Protein AF-K1VXW3-F1 (afdb_monomer_lite)

Organism: Trichosporon asahii var. asahii (strain CBS 8904) (NCBI:txid1220162)

pLDDT: mean 78.62, std 20.5, range [35.72, 98.62]

Sequence (312 aa):
MSHRPSTSSRQSSPEDAPVVTIGTKGRRMKEKLAARGERQLSPVSYTFAESVDNLHLWSDGDMTIHSADGVTFRVQSYHLLSASSVFRDLFAIGSGPRELSLSDESIETAPVMRM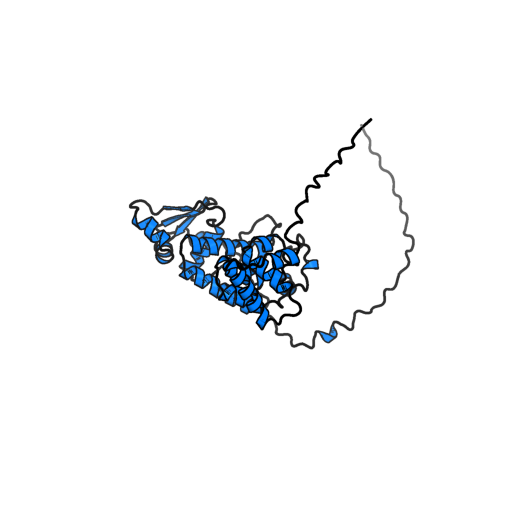FLDLVTLGRLHVYLPPTVVEAEPTELRAIRALYALVHFLQKYECRVQLRTVLVEVRQRVDAGDWPPFLGFVVGAVADDERTWSGALQHRTTTWDRYIENVAVSWTAMNVRRLLGQSTLDPRCLPYDFWIMCPPEFMWALTVSWAGKDCPPEIFHLQVRTTLADLRKGRCDQNRMSQFGMLGQGLGSDSSSRPNTPGA

Foldseek 3Di:
DDDDDDDDDDDDDDDDDDDDDDDPPDDPPVVVVVPPDPPVPDQLPPPPPPPPPPVVVFPAEQAWEAFQQGDIGHDHLCLLCVQFPQSVVVPVVDPDRRYHYYNPPQQRHPQLVVQSCCCSPVVDGDRDDPPDPPLQDDPLLSSLSSLLSNLVVCVVRVRVVSLVSSLVVLLVCLVSVSHALLSQLLSCQSNVNLCRNLSSLLPQQDFCVSVVVNGPGCPVNPPVVLRVSHGPLALVSDDPSSLVSHDPQLSVLSNVLNPDPPDDSVCSSVSSVVSSVCVVVVNPPPVVVVVVVVPPPPPPPPPDDDDDDDDD

Structure (mmCIF, N/CA/C/O backbone):
data_AF-K1VXW3-F1
#
_entry.id   AF-K1VXW3-F1
#
loop_
_atom_site.group_PDB
_atom_site.id
_atom_site.type_symbol
_atom_site.label_atom_id
_atom_site.label_alt_id
_atom_site.label_comp_id
_atom_site.label_asym_id
_atom_site.label_entity_id
_atom_site.label_seq_id
_atom_site.pdbx_PDB_ins_code
_atom_site.Cartn_x
_atom_site.Cartn_y
_atom_site.Cartn_z
_atom_site.occupancy
_atom_site.B_iso_or_equiv
_atom_site.auth_seq_id
_atom_site.auth_comp_id
_atom_site.auth_asym_id
_atom_site.auth_atom_id
_atom_site.pdbx_PDB_model_num
ATOM 1 N N . MET A 1 1 ? 5.972 73.979 -1.670 1.00 43.44 1 MET A N 1
ATOM 2 C CA . MET A 1 1 ? 7.294 73.506 -2.142 1.00 43.44 1 MET A CA 1
ATOM 3 C C . MET A 1 1 ? 7.087 72.088 -2.665 1.00 43.44 1 MET A C 1
ATOM 5 O O . MET A 1 1 ? 6.942 71.185 -1.863 1.00 43.44 1 MET A O 1
ATOM 9 N N . SER A 1 2 ? 6.657 71.882 -3.911 1.00 46.78 2 SER A N 1
ATOM 10 C CA . SER A 1 2 ? 7.377 72.078 -5.185 1.00 46.78 2 SER A CA 1
ATOM 11 C C . SER A 1 2 ? 8.603 71.169 -5.295 1.00 46.78 2 SER A C 1
ATOM 13 O O . SER A 1 2 ? 9.616 71.469 -4.680 1.00 46.78 2 SER A O 1
ATOM 15 N N . HIS A 1 3 ? 8.496 70.055 -6.030 1.00 44.50 3 HIS A N 1
ATOM 16 C CA . HIS A 1 3 ? 9.138 69.882 -7.343 1.00 44.50 3 HIS A CA 1
ATOM 17 C C . HIS A 1 3 ? 8.970 68.443 -7.874 1.00 44.50 3 HIS A C 1
ATOM 19 O O . HIS A 1 3 ? 9.448 67.482 -7.282 1.00 44.50 3 HIS A O 1
ATOM 25 N N . ARG A 1 4 ? 8.321 68.320 -9.043 1.00 48.91 4 ARG A N 1
ATOM 26 C CA . ARG A 1 4 ? 8.659 67.295 -10.050 1.00 48.91 4 ARG A CA 1
ATOM 27 C C . ARG A 1 4 ? 10.055 67.610 -10.617 1.00 48.91 4 ARG A C 1
ATOM 29 O O . ARG A 1 4 ? 10.448 68.779 -10.599 1.00 48.91 4 ARG A O 1
ATOM 36 N N . PRO A 1 5 ? 10.729 66.628 -11.238 1.00 57.50 5 PRO A N 1
ATOM 37 C CA . PRO A 1 5 ? 10.789 66.718 -12.696 1.00 57.50 5 PRO A CA 1
ATOM 38 C C . PRO A 1 5 ? 10.623 65.384 -13.437 1.00 57.50 5 PRO A C 1
ATOM 40 O O . PRO A 1 5 ? 11.049 64.314 -13.020 1.00 57.50 5 PRO A O 1
ATOM 43 N N . SER A 1 6 ? 9.986 65.536 -14.590 1.00 52.06 6 SER A N 1
ATOM 44 C CA . SER A 1 6 ? 9.906 64.666 -15.758 1.00 52.06 6 SER A CA 1
ATOM 45 C C . SER A 1 6 ? 11.135 64.814 -16.667 1.00 52.06 6 SER A C 1
ATOM 47 O O . SER A 1 6 ? 11.701 65.904 -16.710 1.00 52.06 6 SER A O 1
ATOM 49 N N . THR A 1 7 ? 11.462 63.761 -17.432 1.00 44.47 7 THR A N 1
ATOM 50 C CA . THR A 1 7 ? 12.160 63.652 -18.755 1.00 44.47 7 THR A CA 1
ATOM 51 C C . THR A 1 7 ? 12.903 62.297 -18.776 1.00 44.47 7 THR A C 1
ATOM 53 O O . THR A 1 7 ? 13.297 61.819 -17.725 1.00 44.47 7 THR A O 1
ATOM 56 N N . SER A 1 8 ? 13.116 61.542 -19.854 1.00 45.47 8 SER A N 1
ATOM 57 C CA . SER A 1 8 ? 12.987 61.730 -21.298 1.00 45.47 8 SER A CA 1
ATOM 58 C C . SER A 1 8 ? 12.905 60.344 -21.957 1.00 45.47 8 SER A C 1
ATOM 60 O O . SER A 1 8 ? 13.567 59.398 -21.539 1.00 45.47 8 SER A O 1
ATOM 62 N N . SER A 1 9 ? 12.142 60.273 -23.039 1.00 47.75 9 SER A N 1
ATOM 63 C CA . SER A 1 9 ? 12.134 59.243 -24.079 1.00 47.75 9 SER A CA 1
ATOM 64 C C . SER A 1 9 ? 13.513 58.943 -24.685 1.00 47.75 9 SER A C 1
ATOM 66 O O . SER A 1 9 ? 14.274 59.875 -24.960 1.00 47.75 9 SER A O 1
ATOM 68 N N . ARG A 1 10 ? 13.766 57.676 -25.046 1.00 44.56 10 ARG A N 1
ATOM 69 C CA . ARG A 1 10 ? 14.634 57.325 -26.183 1.00 44.56 10 ARG A CA 1
ATOM 70 C C . ARG A 1 10 ? 14.155 56.034 -26.856 1.00 44.56 10 ARG A C 1
ATOM 72 O O . ARG A 1 10 ? 14.229 54.954 -26.283 1.00 44.56 10 ARG A O 1
ATOM 79 N N . GLN A 1 11 ? 13.625 56.202 -28.065 1.00 45.59 11 GLN A N 1
ATOM 80 C CA . GLN A 1 11 ? 13.398 55.161 -29.064 1.00 45.59 11 GLN A CA 1
ATOM 81 C C . GLN A 1 11 ? 14.725 54.842 -29.767 1.00 45.59 11 GLN A C 1
ATOM 83 O O . GLN A 1 11 ? 15.444 55.764 -30.152 1.00 45.59 11 GLN A O 1
ATOM 88 N N . SER A 1 12 ? 14.998 53.561 -30.008 1.00 47.72 12 SER A N 1
ATOM 89 C CA . SER A 1 12 ? 15.829 53.108 -31.128 1.00 47.72 12 SER A CA 1
ATOM 90 C C . SER A 1 12 ? 15.389 51.705 -31.553 1.00 47.72 12 SER A C 1
ATOM 92 O O . SER A 1 12 ? 15.308 50.794 -30.732 1.00 47.72 12 SER A O 1
ATOM 94 N N . SER A 1 13 ? 15.046 51.615 -32.834 1.00 47.78 13 SER A N 1
ATOM 95 C CA . SER A 1 13 ? 14.531 50.482 -33.609 1.00 47.78 13 SER A CA 1
ATOM 96 C C . SER A 1 13 ? 15.553 49.338 -33.801 1.00 47.78 13 SER A C 1
ATOM 98 O O . SER A 1 13 ? 16.712 49.502 -33.418 1.00 47.78 13 SER A O 1
ATOM 100 N N . PRO A 1 14 ? 15.129 48.181 -34.357 1.00 52.81 14 PRO A N 1
ATOM 101 C CA . PRO A 1 14 ? 15.834 46.907 -34.268 1.00 52.81 14 PRO A CA 1
ATOM 102 C C . PRO A 1 14 ? 16.815 46.693 -35.428 1.00 52.81 14 PRO A C 1
ATOM 104 O O . PRO A 1 14 ? 16.529 47.071 -36.561 1.00 52.81 14 PRO A O 1
ATOM 107 N N . GLU A 1 15 ? 17.943 46.045 -35.137 1.00 45.50 15 GLU A N 1
ATOM 108 C CA . GLU A 1 15 ? 18.857 45.500 -36.144 1.00 45.50 15 GLU A CA 1
ATOM 109 C C . GLU A 1 15 ? 18.539 44.027 -36.427 1.00 45.50 15 GLU A C 1
ATOM 111 O O . GLU A 1 15 ? 18.248 43.233 -35.528 1.00 45.50 15 GLU A O 1
ATOM 116 N N . ASP A 1 16 ? 18.587 43.710 -37.718 1.00 47.88 16 ASP A N 1
ATOM 117 C CA . ASP A 1 16 ? 18.323 42.428 -38.351 1.00 47.88 16 ASP A CA 1
ATOM 118 C C . ASP A 1 16 ? 19.200 41.285 -37.818 1.00 47.88 16 ASP A C 1
ATOM 120 O O . ASP A 1 16 ? 20.430 41.348 -37.835 1.00 47.88 16 ASP A O 1
ATOM 124 N N . ALA A 1 17 ? 18.554 40.177 -37.444 1.00 47.41 17 ALA A N 1
ATOM 125 C CA . ALA A 1 17 ? 19.205 38.889 -37.229 1.00 47.41 17 ALA A CA 1
ATOM 126 C C . ALA A 1 17 ? 18.810 37.906 -38.350 1.00 47.41 17 ALA A C 1
ATOM 128 O O . ALA A 1 17 ? 17.640 37.851 -38.742 1.00 47.41 17 ALA A O 1
ATOM 129 N N . PRO A 1 18 ? 19.753 37.103 -38.875 1.00 44.72 18 PRO A N 1
ATOM 130 C CA . PRO A 1 18 ? 19.507 36.227 -40.013 1.00 44.72 18 PRO A CA 1
ATOM 131 C C . PRO A 1 18 ? 18.583 35.055 -39.658 1.00 44.72 18 PRO A C 1
ATOM 133 O O . PRO A 1 18 ? 18.821 34.292 -38.720 1.00 44.72 18 PRO A O 1
ATOM 136 N N . VAL A 1 19 ? 17.546 34.881 -40.478 1.00 40.47 19 VAL A N 1
ATOM 137 C CA . VAL A 1 19 ? 16.643 33.726 -40.473 1.00 40.47 19 VAL A CA 1
ATOM 138 C C . VAL A 1 19 ? 17.410 32.486 -40.939 1.00 40.47 19 VAL A C 1
ATOM 140 O O . VAL A 1 19 ? 17.698 32.316 -42.123 1.00 40.47 19 VAL A O 1
ATOM 143 N N . VAL A 1 20 ? 17.733 31.598 -39.999 1.00 36.75 20 VAL A N 1
ATOM 144 C CA . VAL A 1 20 ? 18.226 30.246 -40.285 1.00 36.75 20 VAL A CA 1
ATOM 145 C C . VAL A 1 20 ? 17.024 29.325 -40.481 1.00 36.75 20 VAL A C 1
ATOM 147 O O . VAL A 1 20 ? 16.340 28.938 -39.534 1.00 36.75 20 VAL A O 1
ATOM 150 N N . THR A 1 21 ? 16.762 28.966 -41.735 1.00 38.91 21 THR A N 1
ATOM 151 C CA . THR A 1 21 ? 15.717 28.016 -42.124 1.00 38.91 21 THR A CA 1
ATOM 152 C C . THR A 1 21 ? 16.132 26.593 -41.738 1.00 38.91 21 THR A C 1
ATOM 154 O O . THR A 1 21 ? 16.913 25.948 -42.436 1.00 38.91 21 THR A O 1
ATOM 157 N N . ILE A 1 22 ? 15.606 26.082 -40.623 1.00 38.25 22 ILE A N 1
ATOM 158 C CA . ILE A 1 22 ? 15.754 24.674 -40.232 1.00 38.25 22 ILE A CA 1
ATOM 159 C C . ILE A 1 22 ? 14.752 23.835 -41.035 1.00 38.25 22 ILE A C 1
ATOM 161 O O . ILE A 1 22 ? 13.537 24.000 -40.933 1.00 38.25 22 ILE A O 1
ATOM 165 N N . GLY A 1 23 ? 15.288 22.930 -41.854 1.00 35.72 23 GLY A N 1
ATOM 166 C CA . GLY A 1 23 ? 14.531 22.030 -42.716 1.00 35.72 23 GLY A CA 1
ATOM 167 C C . GLY A 1 23 ? 13.577 21.109 -41.950 1.00 35.72 23 GLY A C 1
ATOM 168 O O . GLY A 1 23 ? 13.948 20.399 -41.015 1.00 35.72 23 GLY A O 1
ATOM 169 N N . THR A 1 24 ? 12.335 21.074 -42.416 1.00 41.94 24 THR A N 1
ATOM 170 C CA . THR A 1 24 ? 11.233 20.220 -41.969 1.00 41.94 24 THR A CA 1
ATOM 171 C C . THR A 1 24 ? 11.462 18.744 -42.329 1.00 41.94 24 THR A C 1
ATOM 173 O O . THR A 1 24 ? 10.837 18.187 -43.227 1.00 41.94 24 THR A O 1
ATOM 176 N N . LYS A 1 25 ? 12.316 18.049 -41.570 1.00 46.50 25 LYS A N 1
ATOM 177 C CA . LYS A 1 25 ? 12.372 16.571 -41.517 1.00 46.50 25 LYS A CA 1
ATOM 178 C C . LYS A 1 25 ? 11.615 16.047 -40.289 1.00 46.50 25 LYS A C 1
ATOM 180 O O . LYS A 1 25 ? 12.189 15.424 -39.410 1.00 46.50 25 LYS A O 1
ATOM 185 N N . GLY A 1 26 ? 10.310 16.316 -40.215 1.00 39.53 26 GLY A N 1
ATOM 186 C CA . GLY A 1 26 ? 9.484 15.928 -39.057 1.00 39.53 26 GLY A CA 1
ATOM 187 C C . GLY A 1 26 ? 8.133 15.293 -39.383 1.00 39.53 26 GLY A C 1
ATOM 188 O O . GLY A 1 26 ? 7.366 15.003 -38.471 1.00 39.53 26 GLY A O 1
ATOM 189 N N . ARG A 1 27 ? 7.799 15.076 -40.663 1.00 46.00 27 ARG A N 1
ATOM 190 C CA . ARG A 1 27 ? 6.434 14.673 -41.058 1.00 46.00 27 ARG A CA 1
ATOM 191 C C . ARG A 1 27 ? 6.234 13.171 -41.281 1.00 46.00 27 ARG A C 1
ATOM 193 O O . ARG A 1 27 ? 5.100 12.732 -41.378 1.00 46.00 27 ARG A O 1
ATOM 200 N N . ARG A 1 28 ? 7.305 12.366 -41.308 1.00 46.62 28 ARG A N 1
ATOM 201 C CA . ARG A 1 28 ? 7.230 10.942 -41.702 1.00 46.62 28 ARG A CA 1
ATOM 202 C C . ARG A 1 28 ? 7.148 9.934 -40.547 1.00 46.62 28 ARG A C 1
ATOM 204 O O . ARG A 1 28 ? 7.045 8.741 -40.805 1.00 46.62 28 ARG A O 1
ATOM 211 N N . MET A 1 29 ? 7.189 10.388 -39.290 1.00 43.44 29 MET A N 1
ATOM 212 C CA . MET A 1 29 ? 7.123 9.499 -38.116 1.00 43.44 29 MET A CA 1
ATOM 213 C C . MET A 1 29 ? 5.726 9.424 -37.480 1.00 43.44 29 MET A C 1
ATOM 215 O O . MET A 1 29 ? 5.400 8.410 -36.874 1.00 43.44 29 MET A O 1
ATOM 219 N N . LYS A 1 30 ? 4.865 10.434 -37.687 1.00 42.72 30 LYS A N 1
ATOM 220 C CA . LYS A 1 30 ? 3.477 10.414 -37.186 1.00 42.72 30 LYS A CA 1
ATOM 221 C C . LYS A 1 30 ? 2.573 9.421 -37.928 1.00 42.72 30 LYS A C 1
ATOM 223 O O . LYS A 1 30 ? 1.621 8.924 -37.349 1.00 42.72 30 LYS A O 1
ATOM 228 N N . GLU A 1 31 ? 2.899 9.072 -39.169 1.00 42.66 31 GLU A N 1
ATOM 229 C CA . GLU A 1 31 ? 2.048 8.206 -40.000 1.00 42.66 31 GLU A CA 1
ATOM 230 C C . GLU A 1 31 ? 2.266 6.701 -39.759 1.00 42.66 31 GLU A C 1
ATOM 232 O O . GLU A 1 31 ? 1.403 5.893 -40.079 1.00 42.66 31 GLU A O 1
ATOM 237 N N . LYS A 1 32 ? 3.389 6.298 -39.140 1.00 44.22 32 LYS A N 1
ATOM 238 C CA . LYS A 1 32 ? 3.661 4.883 -38.807 1.00 44.22 32 LYS A CA 1
ATOM 239 C C . LYS A 1 32 ? 3.159 4.444 -37.427 1.00 44.22 32 LYS A C 1
ATOM 241 O O . LYS A 1 32 ? 3.157 3.247 -37.157 1.00 44.22 32 LYS A O 1
ATOM 246 N N . LEU A 1 33 ? 2.717 5.374 -36.578 1.00 45.19 33 LEU A N 1
ATOM 247 C CA . LEU A 1 33 ? 2.112 5.061 -35.275 1.00 45.19 33 LEU A CA 1
ATOM 248 C C . LEU A 1 33 ? 0.590 4.850 -35.345 1.00 45.19 33 LEU A C 1
ATOM 250 O O . LEU A 1 33 ? 0.057 4.130 -34.513 1.00 45.19 33 LEU A O 1
ATOM 254 N N . ALA A 1 34 ? -0.088 5.365 -36.374 1.00 45.00 34 ALA A N 1
ATOM 255 C CA . ALA A 1 34 ? -1.542 5.241 -36.534 1.00 45.00 34 ALA A CA 1
ATOM 256 C C . ALA A 1 34 ? -2.025 3.855 -37.029 1.00 45.00 34 ALA A C 1
ATOM 258 O O . ALA A 1 34 ? -3.220 3.589 -37.053 1.00 45.00 34 ALA A O 1
ATOM 259 N N . ALA A 1 35 ? -1.119 2.955 -37.434 1.00 47.34 35 ALA A N 1
ATOM 260 C CA . ALA A 1 35 ? -1.479 1.639 -37.983 1.00 47.34 35 ALA A CA 1
ATOM 261 C C . ALA A 1 35 ? -1.480 0.499 -36.944 1.00 47.34 35 ALA A C 1
ATOM 263 O O . ALA A 1 35 ? -1.754 -0.653 -37.284 1.00 47.34 35 ALA A O 1
ATOM 264 N N . ARG A 1 36 ? -1.157 0.787 -35.678 1.00 46.91 36 ARG A N 1
ATOM 265 C CA . ARG A 1 36 ? -1.181 -0.201 -34.594 1.00 46.91 36 ARG A CA 1
ATOM 266 C C . ARG A 1 36 ? -2.472 0.021 -33.816 1.00 46.91 36 ARG A C 1
ATOM 268 O O . ARG A 1 36 ? -2.524 0.947 -33.023 1.00 46.91 36 ARG A O 1
ATOM 275 N N . GLY A 1 37 ? -3.492 -0.788 -34.121 1.00 44.41 37 GLY A N 1
ATOM 276 C CA . GLY A 1 37 ? -4.870 -0.652 -33.638 1.00 44.41 37 GLY A CA 1
ATOM 277 C C . GLY A 1 37 ? -4.975 0.015 -32.270 1.00 44.41 37 GLY A C 1
ATOM 278 O O . GLY A 1 37 ? -4.632 -0.593 -31.254 1.00 44.41 37 GLY A O 1
ATOM 279 N N . GLU A 1 38 ? -5.426 1.270 -32.282 1.00 45.44 38 GLU A N 1
ATOM 280 C CA . GLU A 1 38 ? -5.801 2.030 -31.100 1.00 45.44 38 GLU A CA 1
ATOM 281 C C . GLU A 1 38 ? -6.914 1.249 -30.402 1.00 45.44 38 GLU A C 1
ATOM 283 O O . GLU A 1 38 ? -8.094 1.356 -30.732 1.00 45.44 38 GLU A O 1
ATOM 288 N N . ARG A 1 39 ? -6.545 0.417 -29.421 1.00 49.69 39 ARG A N 1
ATOM 289 C CA . ARG A 1 39 ? -7.473 0.149 -28.330 1.00 49.69 39 ARG A CA 1
ATOM 290 C C . ARG A 1 39 ? -7.758 1.524 -27.753 1.00 49.69 39 ARG A C 1
ATOM 292 O O . ARG A 1 39 ? -6.837 2.146 -27.232 1.00 49.69 39 ARG A O 1
ATOM 299 N N . GLN A 1 40 ? -8.989 2.000 -27.919 1.00 41.34 40 GLN A N 1
ATOM 300 C CA . GLN A 1 40 ? -9.531 3.115 -27.155 1.00 41.34 40 GLN A CA 1
ATOM 301 C C . GLN A 1 40 ? -9.302 2.770 -25.682 1.00 41.34 40 GLN A C 1
ATOM 303 O O . GLN A 1 40 ? -10.054 2.006 -25.080 1.00 41.34 40 GLN A O 1
ATOM 308 N N . LEU A 1 41 ? -8.178 3.236 -25.144 1.00 44.44 41 LEU A N 1
ATOM 309 C CA . LEU A 1 41 ? -7.904 3.191 -23.728 1.00 44.44 41 LEU A CA 1
ATOM 310 C C . LEU A 1 41 ? -8.881 4.203 -23.154 1.00 44.44 41 LEU A C 1
ATOM 312 O O . LEU A 1 41 ? -8.761 5.404 -23.401 1.00 44.44 41 LEU A O 1
ATOM 316 N N . SER A 1 42 ? -9.909 3.702 -22.474 1.00 45.25 42 SER A N 1
ATOM 317 C CA . SER A 1 42 ? -10.700 4.533 -21.580 1.00 45.25 42 SER A CA 1
ATOM 318 C C . SER A 1 42 ? -9.717 5.321 -20.710 1.00 45.25 42 SER A C 1
ATOM 320 O O . SER A 1 42 ? -8.760 4.702 -20.229 1.00 45.25 42 SER A O 1
ATOM 322 N N . PRO A 1 43 ? -9.892 6.646 -20.548 1.00 43.38 43 PRO A N 1
ATOM 323 C CA . PRO A 1 43 ? -9.021 7.435 -19.685 1.00 43.38 43 PRO A CA 1
ATOM 324 C C . PRO A 1 43 ? -8.885 6.694 -18.360 1.00 43.38 43 PRO A C 1
ATOM 326 O O . PRO A 1 43 ? -9.901 6.244 -17.820 1.00 43.38 43 PRO A O 1
ATOM 329 N N . VAL A 1 44 ? -7.644 6.488 -17.904 1.00 42.72 44 VAL A N 1
ATOM 330 C CA . VAL A 1 44 ? -7.381 5.807 -16.634 1.00 42.72 44 VAL A CA 1
ATOM 331 C C . VAL A 1 44 ? -7.997 6.692 -15.569 1.00 42.72 44 VAL A C 1
ATOM 333 O O . VAL A 1 44 ? -7.430 7.702 -15.155 1.00 42.72 44 VAL A O 1
ATOM 336 N N . SER A 1 45 ? -9.229 6.364 -15.193 1.00 40.47 45 SER A N 1
ATOM 337 C CA . SER A 1 45 ? -9.914 7.030 -14.112 1.00 40.47 45 SER A CA 1
ATOM 338 C C . SER A 1 45 ? -9.271 6.489 -12.854 1.00 40.47 45 SER A C 1
ATOM 340 O O . SER A 1 45 ? -9.712 5.504 -12.266 1.00 40.47 45 SER A O 1
ATOM 342 N N . TYR A 1 46 ? -8.215 7.165 -12.414 1.00 50.44 46 TYR A N 1
ATOM 343 C CA . TYR A 1 46 ? -8.054 7.287 -10.987 1.00 50.44 46 TYR A CA 1
ATOM 344 C C . TYR A 1 46 ? -9.323 7.986 -10.517 1.00 50.44 46 TYR A C 1
ATOM 346 O O . TYR A 1 46 ? -9.445 9.205 -10.628 1.00 50.44 46 TYR A O 1
ATOM 354 N N . THR A 1 47 ? -10.300 7.230 -10.022 1.00 44.31 47 THR A N 1
ATOM 355 C CA . THR A 1 47 ? -11.321 7.809 -9.159 1.00 44.31 47 THR A CA 1
ATOM 356 C C . THR A 1 47 ? -10.614 8.187 -7.860 1.00 44.31 47 THR A C 1
ATOM 358 O O . THR A 1 47 ? -10.791 7.550 -6.823 1.00 44.31 47 THR A O 1
ATOM 361 N N . PHE A 1 48 ? -9.770 9.220 -7.924 1.00 52.34 48 PHE A N 1
ATOM 362 C CA . PHE A 1 48 ? -9.625 10.165 -6.840 1.00 52.34 48 PHE A CA 1
ATOM 363 C C . PHE A 1 48 ? -10.997 10.803 -6.754 1.00 52.34 48 PHE A C 1
ATOM 365 O O . PHE A 1 48 ? -11.277 11.806 -7.404 1.00 52.34 48 PHE A O 1
ATOM 372 N N . ALA A 1 49 ? -11.912 10.129 -6.058 1.00 44.66 49 ALA A N 1
ATOM 373 C CA . ALA A 1 49 ? -13.091 10.812 -5.594 1.00 44.66 49 ALA A CA 1
ATOM 374 C C . ALA A 1 49 ? -12.538 12.028 -4.851 1.00 44.66 49 ALA A C 1
ATOM 376 O O . ALA A 1 49 ? -11.790 11.857 -3.885 1.00 44.66 49 ALA A O 1
ATOM 377 N N . GLU A 1 50 ? -12.827 13.234 -5.345 1.00 45.72 50 GLU A N 1
ATOM 378 C CA . GLU A 1 50 ? -12.899 14.392 -4.468 1.00 45.72 50 GLU A CA 1
ATOM 379 C C . GLU A 1 50 ? -13.787 13.915 -3.332 1.00 45.72 50 GLU A C 1
ATOM 381 O O . GLU A 1 50 ? -14.987 13.702 -3.514 1.00 45.72 50 GLU A O 1
ATOM 386 N N . SER A 1 51 ? -13.155 13.546 -2.220 1.00 46.94 51 SER A N 1
ATOM 387 C CA . SER A 1 51 ? -13.850 13.019 -1.073 1.00 46.94 51 SER A CA 1
ATOM 388 C C . SER A 1 51 ? -14.613 14.206 -0.527 1.00 46.94 51 SER A C 1
ATOM 390 O O . SER A 1 51 ? -14.085 14.963 0.283 1.00 46.94 51 SER A O 1
ATOM 392 N N . VAL A 1 52 ? -15.824 14.411 -1.041 1.00 47.28 52 VAL A N 1
ATOM 393 C CA . VAL A 1 52 ? -16.867 15.155 -0.360 1.00 47.28 52 VAL A CA 1
ATOM 394 C C . VAL A 1 52 ? -16.978 14.461 0.981 1.00 47.28 52 VAL A C 1
ATOM 396 O O . VAL A 1 52 ? -17.503 13.357 1.066 1.00 47.28 52 VAL A O 1
ATOM 399 N N . ASP A 1 53 ? -16.299 15.053 1.955 1.00 52.12 53 ASP A N 1
ATOM 400 C CA . ASP A 1 53 ? -16.179 14.689 3.352 1.00 52.12 53 ASP A CA 1
ATOM 401 C C . ASP A 1 53 ? -16.981 13.447 3.770 1.00 52.12 53 ASP A C 1
ATOM 403 O O . ASP A 1 53 ? -17.998 13.518 4.459 1.00 52.12 53 ASP A O 1
ATOM 407 N N . ASN A 1 54 ? -16.417 12.266 3.487 1.00 53.28 54 ASN A N 1
ATOM 408 C CA . ASN A 1 54 ? -16.758 11.032 4.204 1.00 53.28 54 ASN A CA 1
ATOM 409 C C . ASN A 1 54 ? -16.422 11.143 5.709 1.00 53.28 54 ASN A C 1
ATOM 411 O O . ASN A 1 54 ? -16.594 10.176 6.446 1.00 53.28 54 ASN A O 1
ATOM 415 N N . LEU A 1 55 ? -15.978 12.317 6.189 1.00 60.81 55 LEU A N 1
ATOM 416 C CA . LEU A 1 55 ? -15.845 12.678 7.600 1.00 60.81 55 LEU A CA 1
ATOM 417 C C . LEU A 1 55 ? -17.071 12.265 8.430 1.00 60.81 55 LEU A C 1
ATOM 419 O O . LEU A 1 55 ? -16.922 11.935 9.602 1.00 60.81 55 LEU A O 1
ATOM 423 N N . HIS A 1 56 ? -18.263 12.240 7.828 1.00 68.06 56 HIS A N 1
ATOM 424 C CA . HIS A 1 56 ? -19.494 11.842 8.510 1.00 68.06 56 HIS A CA 1
ATOM 425 C C . HIS A 1 56 ? -19.675 10.326 8.699 1.00 68.06 56 HIS A C 1
ATOM 427 O O . HIS A 1 56 ? -20.462 9.924 9.552 1.00 68.06 56 HIS A O 1
ATOM 433 N N . LEU A 1 57 ? -18.982 9.461 7.947 1.00 81.06 57 LEU A N 1
ATOM 434 C CA . LEU A 1 57 ? -19.205 8.006 8.036 1.00 81.06 57 LEU A CA 1
ATOM 435 C C . LEU A 1 57 ? -18.702 7.399 9.350 1.00 81.06 57 LEU A C 1
ATOM 437 O O . LEU A 1 57 ? -19.178 6.344 9.762 1.00 81.06 57 LEU A O 1
ATOM 441 N N . TRP A 1 58 ? -17.772 8.072 10.025 1.00 91.38 58 TRP A N 1
ATOM 442 C CA . TRP A 1 58 ? -17.147 7.587 11.258 1.00 91.38 58 TRP A CA 1
ATOM 443 C C . TRP A 1 58 ? -17.290 8.598 12.394 1.00 91.38 58 TRP A C 1
ATOM 445 O O . TRP A 1 58 ? -16.358 8.831 13.164 1.00 91.38 58 TRP A O 1
ATOM 455 N N . SER A 1 59 ? -18.460 9.234 12.474 1.00 94.25 59 SER A N 1
ATOM 456 C CA . SER A 1 59 ? -18.841 10.109 13.586 1.00 94.25 59 SER A CA 1
ATOM 457 C C . SER A 1 59 ? -19.810 9.453 14.578 1.00 94.25 59 SER A C 1
ATOM 459 O O . SER A 1 59 ? -20.152 10.078 15.582 1.00 94.25 59 SER A O 1
ATOM 461 N N . ASP A 1 60 ? -20.231 8.207 14.334 1.00 94.94 60 ASP A N 1
ATOM 462 C CA . ASP A 1 60 ? -21.158 7.465 15.194 1.00 94.94 60 ASP A CA 1
ATOM 463 C C . ASP A 1 60 ? -20.696 6.021 15.455 1.00 94.94 60 ASP A C 1
ATOM 465 O O . ASP A 1 60 ? -20.157 5.342 14.581 1.00 94.94 60 ASP A O 1
ATOM 469 N N . GLY A 1 61 ? -20.903 5.548 16.684 1.00 95.94 61 GLY A N 1
ATOM 470 C CA . GLY A 1 61 ? -20.411 4.253 17.142 1.00 95.94 61 GLY A CA 1
ATOM 471 C C . GLY A 1 61 ? -20.269 4.121 18.657 1.00 95.94 61 GLY A C 1
ATOM 472 O O . GLY A 1 61 ? -20.242 5.117 19.393 1.00 95.94 61 GLY A O 1
ATOM 473 N N . ASP A 1 62 ? -20.160 2.871 19.114 1.00 96.69 62 ASP A N 1
ATOM 474 C CA . ASP A 1 62 ? -19.927 2.492 20.515 1.00 96.69 62 ASP A CA 1
ATOM 475 C C . ASP A 1 62 ? -18.437 2.470 20.902 1.00 96.69 62 ASP A C 1
ATOM 477 O O . ASP A 1 62 ? -18.117 2.256 22.071 1.00 96.69 62 ASP A O 1
ATOM 481 N N . MET A 1 63 ? -17.534 2.679 19.941 1.00 96.62 63 MET A N 1
ATOM 482 C CA . MET A 1 63 ? -16.089 2.727 20.144 1.00 96.62 63 MET A CA 1
ATOM 483 C C . MET A 1 63 ? -15.504 4.029 19.598 1.00 96.62 63 MET A C 1
ATOM 485 O O . MET A 1 63 ? -15.848 4.460 18.495 1.00 96.62 63 MET A O 1
ATOM 489 N N . THR A 1 64 ? -14.588 4.621 20.361 1.00 97.50 64 THR A N 1
ATOM 490 C CA . THR A 1 64 ? -13.819 5.807 19.974 1.00 97.50 64 THR A CA 1
ATOM 491 C C . THR A 1 64 ? -12.378 5.400 19.683 1.00 97.50 64 THR A C 1
ATOM 493 O O . THR A 1 64 ? -11.763 4.684 20.470 1.00 97.50 64 THR A O 1
ATOM 496 N N . ILE A 1 65 ? -11.836 5.849 18.555 1.00 97.69 65 ILE A N 1
ATOM 497 C CA . ILE A 1 65 ? -10.446 5.620 18.160 1.00 97.69 65 ILE A CA 1
ATOM 498 C C . ILE A 1 65 ? -9.775 6.973 17.956 1.00 97.69 65 ILE A C 1
ATOM 500 O O . ILE A 1 65 ? -10.289 7.806 17.211 1.00 97.69 65 ILE A O 1
ATOM 504 N N . HIS A 1 66 ? -8.614 7.171 18.562 1.00 97.69 66 HIS A N 1
ATOM 505 C CA . HIS A 1 66 ? -7.753 8.325 18.346 1.00 97.69 66 HIS A CA 1
ATOM 506 C C . HIS A 1 66 ? -6.557 7.883 17.505 1.00 97.69 66 HIS A C 1
ATOM 508 O O . HIS A 1 66 ? -5.787 7.025 17.936 1.00 97.69 66 HIS A O 1
ATOM 514 N N . SER A 1 67 ? -6.417 8.419 16.292 1.00 97.56 67 SER A N 1
ATOM 515 C CA . SER A 1 67 ? -5.220 8.196 15.478 1.00 97.56 67 SER A CA 1
ATOM 516 C C . SER A 1 67 ? -4.017 8.956 16.041 1.00 97.56 67 SER A C 1
ATOM 518 O O . SER A 1 67 ? -4.172 9.915 16.799 1.00 97.56 67 SER A O 1
ATOM 520 N N . ALA A 1 68 ? -2.811 8.553 15.634 1.00 97.44 68 ALA A N 1
ATOM 521 C CA . ALA A 1 68 ? -1.558 9.146 16.102 1.00 97.44 68 ALA A CA 1
ATOM 522 C C . ALA A 1 68 ? -1.433 10.643 15.751 1.00 97.44 68 ALA A C 1
ATOM 524 O O . ALA A 1 68 ? -0.818 11.409 16.483 1.00 97.44 68 ALA A O 1
ATOM 525 N N . ASP A 1 69 ? -2.075 11.084 14.665 1.00 95.25 69 ASP A N 1
ATOM 526 C CA . ASP A 1 69 ? -2.172 12.487 14.236 1.00 95.25 69 ASP A CA 1
ATOM 527 C C . ASP A 1 69 ? -3.363 13.247 14.865 1.00 95.25 69 ASP A C 1
ATOM 529 O O . ASP A 1 69 ? -3.725 14.333 14.413 1.00 95.25 69 ASP A O 1
ATOM 533 N N . GLY A 1 70 ? -3.977 12.696 15.919 1.00 94.88 70 GLY A N 1
ATOM 534 C CA . GLY A 1 70 ? -4.969 13.380 16.755 1.00 94.88 70 GLY A CA 1
ATOM 535 C C . GLY A 1 70 ? -6.391 13.424 16.190 1.00 94.88 70 GLY A C 1
ATOM 536 O O . GLY A 1 70 ? -7.249 14.116 16.743 1.00 94.88 70 GLY A O 1
ATOM 537 N N . VAL A 1 71 ? -6.682 12.695 15.110 1.00 94.62 71 VAL A N 1
ATOM 538 C CA . VAL A 1 71 ? -8.042 12.604 14.563 1.00 94.62 71 VAL A CA 1
ATOM 539 C C . VAL A 1 71 ? -8.837 11.561 15.338 1.00 94.62 71 VAL A C 1
ATOM 541 O O . VAL A 1 71 ? -8.364 10.466 15.630 1.00 94.62 71 VAL A O 1
ATOM 544 N N . THR A 1 72 ? -10.077 11.908 15.674 1.00 96.06 72 THR A N 1
ATOM 545 C CA . THR A 1 72 ? -10.982 11.016 16.401 1.00 96.06 72 THR A CA 1
ATOM 546 C C . THR A 1 72 ? -11.993 10.395 15.449 1.00 96.06 72 THR A C 1
ATOM 548 O O . THR A 1 72 ? -12.647 11.101 14.683 1.00 96.06 72 THR A O 1
ATOM 551 N N . PHE A 1 73 ? -12.147 9.080 15.540 1.00 96.38 73 PHE A N 1
ATOM 552 C CA . PHE A 1 73 ? -13.137 8.289 14.822 1.00 96.38 73 PHE A CA 1
ATOM 553 C C . PHE A 1 73 ? -14.095 7.668 15.831 1.00 96.38 73 PHE A C 1
ATOM 555 O O . PHE A 1 73 ? -13.667 7.133 16.852 1.00 96.38 73 PHE A O 1
ATOM 562 N N . ARG A 1 74 ? -15.391 7.697 15.537 1.00 96.88 74 ARG A N 1
ATOM 563 C CA . ARG A 1 74 ? -16.401 6.915 16.250 1.00 96.88 74 ARG A CA 1
ATOM 564 C C . ARG A 1 74 ? -16.947 5.864 15.304 1.00 96.88 74 ARG A C 1
ATOM 566 O O . ARG A 1 74 ? -17.397 6.193 14.211 1.00 96.88 74 ARG A O 1
ATOM 573 N N . VAL A 1 75 ? -16.841 4.604 15.708 1.00 97.00 75 VAL A N 1
ATOM 574 C CA . VAL A 1 75 ? -17.173 3.454 14.862 1.00 97.00 75 VAL A CA 1
ATOM 575 C C . VAL A 1 75 ? -17.851 2.362 15.668 1.00 97.00 75 VAL A C 1
ATOM 577 O O . VAL A 1 75 ? -17.700 2.272 16.887 1.00 97.00 75 VAL A O 1
ATOM 580 N N . GLN A 1 76 ? -18.595 1.507 14.975 1.00 97.12 76 GLN A N 1
ATOM 581 C CA . GLN A 1 76 ? -19.142 0.308 15.589 1.00 97.12 76 GLN A CA 1
ATOM 582 C C . GLN A 1 76 ? -18.012 -0.697 15.840 1.00 97.12 76 GLN A C 1
ATOM 584 O O . GLN A 1 76 ? -17.352 -1.170 14.911 1.00 97.12 76 GLN A O 1
ATOM 589 N N . SER A 1 77 ? -17.810 -1.042 17.105 1.00 96.81 77 SER A N 1
ATOM 590 C CA . SER A 1 77 ? -16.767 -1.933 17.613 1.00 96.81 77 SER A CA 1
ATOM 591 C C . SER A 1 77 ? -16.681 -3.255 16.858 1.00 96.81 77 SER A C 1
ATOM 593 O O . SER A 1 77 ? -15.585 -3.766 16.627 1.00 96.81 77 SER A O 1
ATOM 595 N N . TYR A 1 78 ? -17.818 -3.804 16.419 1.00 97.38 78 TYR A N 1
ATOM 596 C CA . TYR A 1 78 ? -17.857 -5.085 15.719 1.00 97.38 78 TYR A CA 1
ATOM 597 C C . TYR A 1 78 ? -17.023 -5.086 14.428 1.00 97.38 78 TYR A C 1
ATOM 599 O O . TYR A 1 78 ? -16.488 -6.135 14.069 1.00 97.38 78 TYR A O 1
ATOM 607 N N . HIS A 1 79 ? -16.843 -3.943 13.753 1.00 97.25 79 HIS A N 1
ATOM 608 C CA . HIS A 1 79 ? -15.976 -3.854 12.574 1.00 97.25 79 HIS A CA 1
ATOM 609 C C . HIS A 1 79 ? -14.509 -4.123 12.928 1.00 97.25 79 HIS A C 1
ATOM 611 O O . HIS A 1 79 ? -13.849 -4.911 12.255 1.00 97.25 79 HIS A O 1
ATOM 617 N N . LEU A 1 80 ? -14.012 -3.533 14.019 1.00 97.12 80 LEU A N 1
ATOM 618 C CA . LEU A 1 80 ? -12.635 -3.739 14.477 1.00 97.12 80 LEU A CA 1
ATOM 619 C C . LEU A 1 80 ? -12.44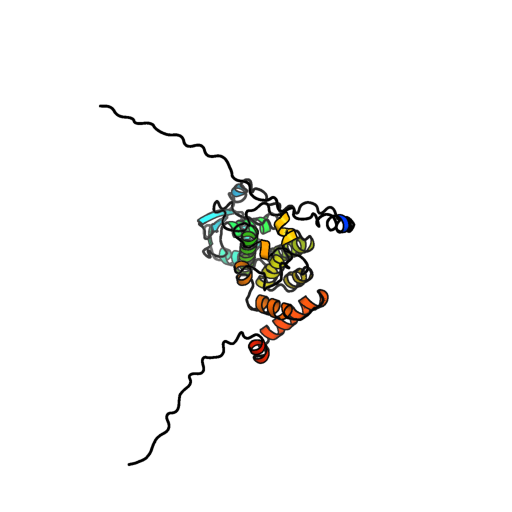1 -5.143 15.051 1.00 97.12 80 LEU A C 1
ATOM 621 O O . LEU A 1 80 ? -11.496 -5.843 14.689 1.00 97.12 80 LEU A O 1
ATOM 625 N N . LEU A 1 81 ? -13.364 -5.570 15.916 1.00 97.19 81 LEU A N 1
ATOM 626 C CA . LEU A 1 81 ? -13.289 -6.860 16.604 1.00 97.19 81 LEU A CA 1
ATOM 627 C C . LEU A 1 81 ? -13.410 -8.046 15.629 1.00 97.19 81 LEU A C 1
ATOM 629 O O . LEU A 1 81 ? -12.788 -9.091 15.825 1.00 97.19 81 LEU A O 1
ATOM 633 N N . SER A 1 82 ? -14.187 -7.913 14.552 1.00 97.56 82 SER A N 1
ATOM 634 C CA . SER A 1 82 ? -14.260 -8.960 13.522 1.00 97.56 82 SER A CA 1
ATOM 635 C C . SER A 1 82 ? -13.018 -8.994 12.625 1.00 97.56 82 SER A C 1
ATOM 637 O O . SER A 1 82 ? -12.608 -10.077 12.206 1.00 97.56 82 SER A O 1
ATOM 639 N N . ALA A 1 83 ? -12.387 -7.845 12.368 1.00 98.19 83 ALA A N 1
ATOM 640 C CA . ALA A 1 83 ? -11.229 -7.741 11.484 1.00 98.19 83 ALA A CA 1
ATOM 641 C C . ALA A 1 83 ? -9.909 -8.209 12.121 1.00 98.19 83 ALA A C 1
ATOM 643 O O . ALA A 1 83 ? -9.062 -8.753 11.415 1.00 98.19 83 ALA A O 1
ATOM 644 N N . SER A 1 84 ? -9.735 -8.029 13.435 1.00 98.31 84 SER A N 1
ATOM 645 C CA . SER A 1 84 ? -8.453 -8.225 14.126 1.00 98.31 84 SER A CA 1
ATOM 646 C C . SER A 1 84 ? -8.585 -9.087 15.384 1.00 98.31 84 SER A C 1
ATOM 648 O O . SER A 1 84 ? -9.408 -8.811 16.257 1.00 98.31 84 SER A O 1
ATOM 650 N N . SER A 1 85 ? -7.737 -10.113 15.511 1.00 98.06 85 SER A N 1
ATOM 651 C CA . SER A 1 85 ? -7.511 -10.831 16.780 1.00 98.06 85 SER A CA 1
ATOM 652 C C . SER A 1 85 ? -6.954 -9.910 17.853 1.00 98.06 85 SER A C 1
ATOM 654 O O . SER A 1 85 ? -7.469 -9.905 18.964 1.00 98.06 85 SER A O 1
ATOM 656 N N . VAL A 1 86 ? -5.971 -9.086 17.494 1.00 97.69 86 VAL A N 1
ATOM 657 C CA . VAL A 1 86 ? -5.308 -8.156 18.413 1.00 97.69 86 VAL A CA 1
ATOM 658 C C . VAL A 1 86 ? -6.316 -7.201 19.051 1.00 97.69 86 VAL A C 1
ATOM 660 O O . VAL A 1 86 ? -6.302 -7.029 20.267 1.00 97.69 86 VAL A O 1
ATOM 663 N N . PHE A 1 87 ? -7.245 -6.631 18.273 1.00 97.25 87 PHE A N 1
ATOM 664 C CA . PHE A 1 87 ? -8.292 -5.782 18.846 1.00 97.25 87 PHE A CA 1
ATOM 665 C C . PHE A 1 87 ? -9.249 -6.564 19.751 1.00 97.25 87 PHE A C 1
ATOM 667 O O . PHE A 1 87 ? -9.632 -6.048 20.798 1.00 97.25 87 PHE A O 1
ATOM 674 N N . ARG A 1 88 ? -9.620 -7.808 19.412 1.00 96.69 88 ARG A N 1
ATOM 675 C CA . ARG A 1 88 ? -10.450 -8.627 20.317 1.00 96.69 88 ARG A CA 1
ATOM 676 C C . ARG A 1 88 ? -9.776 -8.862 21.653 1.00 96.69 88 ARG A C 1
ATOM 678 O O . ARG A 1 88 ? -10.418 -8.660 22.678 1.00 96.69 88 ARG A O 1
ATOM 685 N N . ASP A 1 89 ? -8.513 -9.258 21.630 1.00 96.69 89 ASP A N 1
ATOM 686 C CA . ASP A 1 89 ? -7.769 -9.575 22.843 1.00 96.69 89 ASP A CA 1
ATOM 687 C C . ASP A 1 89 ? -7.561 -8.315 23.693 1.00 96.69 89 ASP A C 1
ATOM 689 O O . ASP A 1 89 ? -7.774 -8.345 24.905 1.00 96.69 89 ASP A O 1
ATOM 693 N N . LEU A 1 90 ? -7.262 -7.180 23.048 1.00 94.69 90 LEU A N 1
ATOM 694 C CA . LEU A 1 90 ? -7.134 -5.880 23.706 1.00 94.69 90 LEU A CA 1
ATOM 695 C C . LEU A 1 90 ? -8.415 -5.492 24.463 1.00 94.69 90 LEU A C 1
ATOM 697 O O . LEU A 1 90 ? -8.348 -5.064 25.615 1.00 94.69 90 LEU A O 1
ATOM 701 N N . PHE A 1 91 ? -9.585 -5.669 23.843 1.00 94.88 91 PHE A N 1
ATOM 702 C CA . PHE A 1 91 ? -10.866 -5.293 24.448 1.00 94.88 91 PHE A CA 1
ATOM 703 C C . PHE A 1 91 ? -11.481 -6.365 25.355 1.00 94.88 91 PHE A C 1
ATOM 705 O O . PHE A 1 91 ? -12.352 -6.037 26.156 1.00 94.88 91 PHE A O 1
ATOM 712 N N . ALA A 1 92 ? -11.040 -7.622 25.283 1.00 94.56 92 ALA A N 1
ATOM 713 C CA . ALA A 1 92 ? -11.519 -8.683 26.170 1.00 94.56 92 ALA A CA 1
ATOM 714 C C . ALA A 1 92 ? -11.074 -8.486 27.631 1.00 94.56 92 ALA A C 1
ATOM 716 O O . ALA A 1 92 ? -11.728 -8.980 28.547 1.00 94.56 92 ALA A O 1
ATOM 717 N N . ILE A 1 93 ? -9.968 -7.770 27.850 1.00 91.62 93 ILE A N 1
ATOM 718 C CA . ILE A 1 93 ? -9.360 -7.572 29.175 1.00 91.62 93 ILE A CA 1
ATOM 719 C C . ILE A 1 93 ? -9.997 -6.383 29.923 1.00 91.62 93 ILE A C 1
ATOM 721 O O . ILE A 1 93 ? -9.951 -6.325 31.152 1.00 91.62 93 ILE A O 1
ATOM 725 N N . GLY A 1 94 ? -10.608 -5.434 29.207 1.00 85.75 94 GLY A N 1
ATOM 726 C CA . GLY A 1 94 ? -11.126 -4.188 29.775 1.00 85.75 94 GLY A CA 1
ATOM 727 C C . GLY A 1 94 ? -12.633 -4.199 30.047 1.00 85.75 94 GLY A C 1
ATOM 728 O O . GLY A 1 94 ? -13.423 -4.649 29.225 1.00 85.75 94 GLY A O 1
ATOM 729 N N . SER A 1 95 ? -13.049 -3.616 31.176 1.00 84.88 95 SER A N 1
ATOM 730 C CA . SER A 1 95 ? -14.461 -3.329 31.495 1.00 84.88 95 SER A CA 1
ATOM 731 C C . SER A 1 95 ? -14.832 -1.843 31.349 1.00 84.88 95 SER A C 1
ATOM 733 O O . SER A 1 95 ? -15.900 -1.429 31.796 1.00 84.88 95 SER A O 1
ATOM 735 N N . GLY A 1 96 ? -13.927 -1.026 30.803 1.00 90.19 96 GLY A N 1
ATOM 736 C CA . GLY A 1 96 ? -14.085 0.424 30.674 1.00 90.19 96 GLY A CA 1
ATOM 737 C C . GLY A 1 96 ? -14.757 0.872 29.370 1.00 90.19 96 GLY A C 1
ATOM 738 O O . GLY A 1 96 ? -15.180 0.039 28.563 1.00 90.19 96 GLY A O 1
ATOM 739 N N . PRO A 1 97 ? -14.840 2.198 29.149 1.00 90.88 97 PRO A N 1
ATOM 740 C CA . PRO A 1 97 ? -15.205 2.761 27.855 1.00 90.88 97 PRO A CA 1
ATOM 741 C C . PRO A 1 97 ? -14.336 2.174 26.737 1.00 90.88 97 PRO A C 1
ATOM 743 O O . PRO A 1 97 ? -13.139 1.947 26.921 1.00 90.88 97 PRO A O 1
ATOM 746 N N . ARG A 1 98 ? -14.938 1.918 25.572 1.00 95.25 98 ARG A N 1
ATOM 747 C CA . ARG A 1 98 ? -14.234 1.371 24.407 1.00 95.25 98 ARG A CA 1
ATOM 748 C C . ARG A 1 98 ? -13.485 2.483 23.686 1.00 95.25 98 ARG A C 1
ATOM 750 O O . ARG A 1 98 ? -13.954 3.004 22.679 1.00 95.25 98 ARG A O 1
ATOM 757 N N . GLU A 1 99 ? -12.339 2.848 24.235 1.00 96.69 99 GLU A N 1
ATOM 758 C CA . GLU A 1 99 ? -11.460 3.878 23.693 1.00 96.69 99 GLU A CA 1
ATOM 759 C C . GLU A 1 99 ? -10.117 3.260 23.292 1.00 96.69 99 GLU A C 1
ATOM 761 O O . GLU A 1 99 ? -9.524 2.494 24.053 1.00 96.69 99 GLU A O 1
ATOM 766 N N . LEU A 1 100 ? -9.665 3.558 22.075 1.00 96.44 100 LEU A N 1
ATOM 767 C CA . LEU A 1 100 ? -8.402 3.083 21.517 1.00 96.44 100 LEU A CA 1
ATOM 768 C C . LEU A 1 100 ? -7.561 4.272 21.075 1.00 96.44 100 LEU A C 1
ATOM 770 O O . LEU A 1 100 ? -7.916 4.951 20.117 1.00 96.44 100 LEU A O 1
ATOM 774 N N . SER A 1 101 ? -6.419 4.478 21.720 1.00 97.56 101 SER A N 1
ATOM 775 C CA . SER A 1 101 ? -5.443 5.477 21.288 1.00 97.56 101 SER A CA 1
ATOM 776 C C . SER A 1 101 ? -4.301 4.799 20.554 1.00 97.56 101 SER A C 1
ATOM 778 O O . SER A 1 101 ? -3.645 3.908 21.092 1.00 97.56 101 SER A O 1
ATOM 780 N N . LEU A 1 102 ? -4.089 5.224 19.317 1.00 97.94 102 LEU A N 1
ATOM 781 C CA . LEU A 1 102 ? -3.004 4.783 18.464 1.00 97.94 102 LEU A CA 1
ATOM 782 C C . LEU A 1 102 ? -1.838 5.777 18.569 1.00 97.94 102 LEU A C 1
ATOM 784 O O . LEU A 1 102 ? -2.055 6.976 18.732 1.00 97.94 102 LEU A O 1
ATOM 788 N N . SER A 1 103 ? -0.603 5.290 18.508 1.00 97.81 103 SER A N 1
ATOM 789 C CA . SER A 1 103 ? 0.604 6.066 18.831 1.00 97.81 103 SER A CA 1
ATOM 790 C C . SER A 1 103 ? 1.694 6.016 17.760 1.00 97.81 103 SER A C 1
ATOM 792 O O . SER A 1 103 ? 2.671 6.751 17.847 1.00 97.81 103 SER A O 1
ATOM 794 N N . ASP A 1 104 ? 1.585 5.126 16.779 1.00 98.06 104 ASP A N 1
ATOM 795 C CA . ASP A 1 104 ? 2.588 4.948 15.734 1.00 98.06 104 ASP A CA 1
ATOM 796 C C . ASP A 1 104 ? 2.371 5.942 14.589 1.00 98.06 104 ASP A C 1
ATOM 798 O O . ASP A 1 104 ? 1.604 5.703 13.658 1.00 98.06 104 ASP A O 1
ATOM 802 N N . GLU A 1 105 ? 3.076 7.068 14.637 1.00 96.94 105 GLU A N 1
ATOM 803 C CA . GLU A 1 105 ? 2.950 8.153 13.655 1.00 96.94 105 GLU A CA 1
ATOM 804 C C . GLU A 1 105 ? 3.228 7.723 12.203 1.00 96.94 105 GLU A C 1
ATOM 806 O O . GLU A 1 105 ? 2.842 8.424 11.269 1.00 96.94 105 GLU A O 1
ATOM 811 N N . SER A 1 106 ? 3.872 6.571 11.985 1.00 95.38 106 SER A N 1
ATOM 812 C CA . SER A 1 106 ? 4.199 6.086 10.643 1.00 95.38 106 SER A CA 1
ATOM 813 C C . SER A 1 106 ? 3.063 5.302 9.977 1.00 95.38 106 SER A C 1
ATOM 815 O O . SER A 1 106 ? 2.922 5.347 8.753 1.00 95.38 106 SER A O 1
ATOM 817 N N . ILE A 1 107 ? 2.235 4.602 10.762 1.00 97.44 107 ILE A N 1
ATOM 818 C CA . ILE A 1 107 ? 1.226 3.659 10.243 1.00 97.44 107 ILE A CA 1
ATOM 819 C C . ILE A 1 107 ? -0.156 3.788 10.888 1.00 97.44 107 ILE A C 1
ATOM 821 O O . ILE A 1 107 ? -1.119 3.234 10.374 1.00 97.44 107 ILE A O 1
ATOM 825 N N . GLU A 1 108 ? -0.292 4.536 11.977 1.00 97.69 108 GLU A N 1
ATOM 826 C CA . GLU A 1 108 ? -1.542 4.725 12.722 1.00 97.69 108 GLU A CA 1
ATOM 827 C C . GLU A 1 108 ? -2.122 6.137 12.543 1.00 97.69 108 GLU A C 1
ATOM 829 O O . GLU A 1 108 ? -2.708 6.728 13.450 1.00 97.69 108 GLU A O 1
ATOM 834 N N . THR A 1 109 ? -1.961 6.699 11.349 1.00 95.50 109 THR A N 1
ATOM 835 C CA . THR A 1 109 ? -2.451 8.037 10.997 1.00 95.50 109 THR A CA 1
ATOM 836 C C . THR A 1 109 ? -3.905 8.012 10.531 1.00 95.50 109 THR A C 1
ATOM 838 O O . THR A 1 109 ? -4.445 6.969 10.142 1.00 95.50 109 THR A O 1
ATOM 841 N N . ALA A 1 110 ? -4.554 9.176 10.502 1.00 94.12 110 ALA A N 1
ATOM 842 C CA . ALA A 1 110 ? -5.928 9.295 10.041 1.00 94.12 110 ALA A CA 1
ATOM 843 C C . ALA A 1 110 ? -6.130 8.773 8.606 1.00 94.12 110 ALA A C 1
ATOM 845 O O . ALA A 1 110 ? -7.093 8.037 8.396 1.00 94.12 110 ALA A O 1
ATOM 846 N N . PRO A 1 111 ? -5.276 9.072 7.601 1.00 93.00 111 PRO A N 1
ATOM 847 C CA . PRO A 1 111 ? -5.419 8.492 6.263 1.00 93.00 111 PRO A CA 1
ATOM 848 C C . PRO A 1 111 ? -5.402 6.958 6.258 1.00 93.00 111 PRO A C 1
ATOM 850 O O . PRO A 1 111 ? -6.231 6.350 5.581 1.00 93.00 111 PRO A O 1
ATOM 853 N N . VAL A 1 112 ? -4.520 6.329 7.044 1.00 96.31 112 VAL A N 1
ATOM 854 C CA . VAL A 1 112 ? -4.460 4.863 7.148 1.00 96.31 112 VAL A CA 1
ATOM 855 C C . VAL A 1 112 ? -5.721 4.309 7.795 1.00 96.31 112 VAL A C 1
ATOM 857 O O . VAL A 1 112 ? -6.319 3.372 7.265 1.00 96.31 112 VAL A O 1
ATOM 860 N N . MET A 1 113 ? -6.184 4.944 8.873 1.00 97.00 113 MET A N 1
ATOM 861 C CA . MET A 1 113 ? -7.425 4.559 9.538 1.00 97.00 113 MET A CA 1
ATOM 862 C C . MET A 1 113 ? -8.639 4.663 8.616 1.00 97.00 113 MET A C 1
ATOM 864 O O . MET A 1 113 ? -9.448 3.742 8.593 1.00 97.00 113 MET A O 1
ATOM 868 N N . ARG A 1 114 ? -8.749 5.712 7.793 1.00 95.31 114 ARG A N 1
ATOM 869 C CA . ARG A 1 114 ? -9.835 5.832 6.802 1.00 95.31 114 ARG A CA 1
ATOM 870 C C . ARG A 1 114 ? -9.819 4.687 5.791 1.00 95.31 114 ARG A C 1
ATOM 872 O O . ARG A 1 114 ? -10.860 4.089 5.536 1.00 95.31 114 ARG A O 1
ATOM 879 N N . MET A 1 115 ? -8.643 4.339 5.260 1.00 96.06 115 MET A N 1
ATOM 880 C CA . MET A 1 115 ? -8.506 3.202 4.340 1.00 96.06 115 MET A CA 1
ATOM 881 C C . MET A 1 115 ? -8.895 1.883 5.009 1.00 96.06 115 MET A C 1
ATOM 883 O O . MET A 1 115 ? -9.623 1.082 4.425 1.00 96.06 115 MET A O 1
ATOM 887 N N . PHE A 1 116 ? -8.428 1.656 6.239 1.00 97.62 116 PHE A N 1
ATOM 888 C CA . PHE A 1 116 ? -8.775 0.467 7.011 1.00 97.62 116 PHE A CA 1
ATOM 889 C C . PHE A 1 116 ? -10.282 0.381 7.284 1.00 97.62 116 PHE A C 1
ATOM 891 O O . PHE A 1 116 ? -10.876 -0.679 7.087 1.00 97.62 116 PHE A O 1
ATOM 898 N N . LEU A 1 117 ? -10.907 1.487 7.694 1.00 96.81 117 LEU A N 1
ATOM 899 C CA . LEU A 1 117 ? -12.338 1.542 7.973 1.00 96.81 117 LEU A CA 1
ATOM 900 C C . LEU A 1 117 ? -13.170 1.290 6.713 1.00 96.81 117 LEU A C 1
ATOM 902 O O . LEU A 1 117 ? -14.106 0.495 6.770 1.00 96.81 117 LEU A O 1
ATOM 906 N N . ASP A 1 118 ? -12.799 1.849 5.564 1.00 95.19 118 ASP A N 1
ATOM 907 C CA . ASP A 1 118 ? -13.436 1.521 4.281 1.00 95.19 118 ASP A CA 1
ATOM 908 C C . ASP A 1 118 ? -13.303 0.039 3.920 1.00 95.19 118 ASP A C 1
ATOM 910 O O . ASP A 1 118 ? -14.269 -0.594 3.490 1.00 95.19 118 ASP A O 1
ATOM 914 N N . LEU A 1 119 ? -12.132 -0.554 4.159 1.00 96.31 119 LEU A N 1
ATOM 915 C CA . LEU A 1 119 ? -11.907 -1.979 3.926 1.00 96.31 119 LEU A CA 1
ATOM 916 C C . LEU A 1 119 ? -12.831 -2.860 4.772 1.00 96.31 119 LEU A C 1
ATOM 918 O O . LEU A 1 119 ? -13.369 -3.838 4.255 1.00 96.31 119 LEU A O 1
ATOM 922 N N . VAL A 1 120 ? -13.022 -2.546 6.056 1.00 97.25 120 VAL A N 1
ATOM 923 C CA . VAL A 1 120 ? -13.834 -3.384 6.963 1.00 97.25 120 VAL A CA 1
ATOM 924 C C . VAL A 1 120 ? -15.331 -3.089 6.902 1.00 97.25 120 VAL A C 1
ATOM 926 O O . VAL A 1 120 ? -16.127 -3.955 7.263 1.00 97.25 120 VAL A O 1
ATOM 929 N N . THR A 1 121 ? -15.726 -1.894 6.460 1.00 95.56 121 THR A N 1
ATOM 930 C CA . THR A 1 121 ? -17.140 -1.497 6.362 1.00 95.56 121 THR A CA 1
ATOM 931 C C . THR A 1 121 ? -17.704 -1.708 4.959 1.00 95.56 121 THR A C 1
ATOM 933 O O . THR A 1 121 ? -18.795 -2.255 4.816 1.00 95.56 121 THR A O 1
ATOM 936 N N . LEU A 1 122 ? -16.958 -1.323 3.921 1.00 94.44 122 LEU A N 1
ATOM 937 C CA . LEU A 1 122 ? -17.399 -1.357 2.523 1.00 94.44 122 LEU A CA 1
ATOM 938 C C . LEU A 1 122 ? -16.813 -2.538 1.742 1.00 94.44 122 LEU A C 1
ATOM 940 O O . LEU A 1 122 ? -17.295 -2.851 0.652 1.00 94.44 122 LEU A O 1
ATOM 944 N N . GLY A 1 123 ? -15.763 -3.183 2.262 1.00 93.88 123 GLY A N 1
ATOM 945 C CA . GLY A 1 123 ? -15.075 -4.273 1.568 1.00 93.88 123 GLY A CA 1
ATOM 946 C C . GLY A 1 123 ? -14.268 -3.809 0.354 1.00 93.88 123 GLY A C 1
ATOM 947 O O . GLY A 1 123 ? -13.998 -4.616 -0.533 1.00 93.88 123 GLY A O 1
ATOM 948 N N . ARG A 1 124 ? -13.919 -2.518 0.276 1.00 92.19 124 ARG A N 1
ATOM 949 C CA . ARG A 1 124 ? -13.224 -1.911 -0.869 1.00 92.19 124 ARG A CA 1
ATOM 950 C C . ARG A 1 124 ? -12.043 -1.073 -0.403 1.00 92.19 124 ARG A C 1
ATOM 952 O O . ARG A 1 124 ? -12.080 -0.477 0.667 1.00 92.19 124 ARG A O 1
ATOM 959 N N . LEU A 1 125 ? -11.003 -1.023 -1.230 1.00 94.00 125 LEU A N 1
ATOM 960 C CA . LEU A 1 125 ? -9.836 -0.180 -1.005 1.00 94.00 125 LEU A CA 1
ATOM 961 C C . LEU A 1 125 ? -10.031 1.165 -1.713 1.00 94.00 125 LEU A C 1
ATOM 963 O O . LEU A 1 125 ? -9.947 1.256 -2.940 1.00 94.00 125 LEU A O 1
ATOM 967 N N . HIS A 1 126 ? -10.248 2.217 -0.930 1.00 92.00 126 HIS A N 1
ATOM 968 C CA . HIS A 1 126 ? -10.165 3.595 -1.406 1.00 92.00 126 HIS A CA 1
ATOM 969 C C . HIS A 1 126 ? -8.873 4.213 -0.893 1.00 92.00 126 HIS A C 1
ATOM 971 O O . HIS A 1 126 ? -8.668 4.293 0.311 1.00 92.00 126 HIS A O 1
ATOM 977 N N . VAL A 1 127 ? -7.985 4.631 -1.796 1.00 87.81 127 VAL A N 1
ATOM 978 C CA . VAL A 1 127 ? -6.726 5.276 -1.408 1.00 87.81 127 VAL A CA 1
ATOM 979 C C . VAL A 1 127 ? -7.007 6.741 -1.096 1.00 87.81 127 VAL A C 1
ATOM 981 O O . VAL A 1 127 ? -7.230 7.544 -2.001 1.00 87.81 127 VAL A O 1
ATOM 984 N N . TYR A 1 128 ? -7.006 7.078 0.191 1.00 80.56 128 TYR A N 1
ATOM 985 C CA . TYR A 1 128 ? -7.222 8.443 0.659 1.00 80.56 128 TYR A CA 1
ATOM 986 C C . TYR A 1 128 ? -5.931 9.246 0.586 1.00 80.56 128 TYR A C 1
ATOM 988 O O . TYR A 1 128 ? -5.000 9.017 1.358 1.00 80.56 128 TYR A O 1
ATOM 996 N N . LEU A 1 129 ? -5.903 10.228 -0.311 1.00 80.44 129 LEU A N 1
ATOM 997 C CA . LEU A 1 129 ? -4.847 11.227 -0.361 1.00 80.44 129 LEU A CA 1
ATOM 998 C C . LEU A 1 129 ? -5.402 12.537 0.180 1.00 80.44 129 LEU A C 1
ATOM 1000 O O . LEU A 1 129 ? -6.216 13.158 -0.505 1.00 80.44 129 LEU A O 1
ATOM 1004 N N . PRO A 1 130 ? -5.013 12.964 1.395 1.00 70.69 130 PRO A N 1
ATOM 1005 C CA . PRO A 1 130 ? -5.466 14.247 1.895 1.00 70.69 130 PRO A CA 1
ATOM 1006 C C . PRO A 1 130 ? -5.087 15.348 0.888 1.00 70.69 130 PRO A C 1
ATOM 1008 O O . PRO A 1 130 ? -3.993 15.294 0.306 1.00 70.69 130 PRO A O 1
ATOM 1011 N N . PRO A 1 131 ? -5.967 16.338 0.657 1.00 67.06 131 PRO A N 1
ATOM 1012 C CA . PRO A 1 131 ? -5.637 17.512 -0.134 1.00 67.06 131 PRO A CA 1
ATOM 1013 C C . PRO A 1 131 ? -4.580 18.312 0.632 1.00 67.06 131 PRO A C 1
ATOM 1015 O O . PRO A 1 131 ? -4.878 19.186 1.441 1.00 67.06 131 PRO A O 1
ATOM 1018 N N . THR A 1 132 ? -3.311 17.958 0.453 1.00 62.72 132 THR A N 1
ATOM 1019 C CA . THR A 1 132 ? -2.208 18.719 1.020 1.00 62.72 132 THR A CA 1
ATOM 1020 C C . THR A 1 132 ? -2.031 19.975 0.186 1.00 62.72 132 THR A C 1
ATOM 1022 O O . THR A 1 132 ? -1.780 19.898 -1.012 1.00 62.72 132 THR A O 1
ATOM 1025 N N . VAL A 1 133 ? -2.121 21.129 0.847 1.00 55.28 133 VAL A N 1
ATOM 1026 C CA . VAL A 1 133 ? -1.869 22.462 0.268 1.00 55.28 133 VAL A CA 1
ATOM 1027 C C . VAL A 1 133 ? -0.420 22.599 -0.227 1.00 55.28 133 VAL A C 1
ATOM 1029 O O . VAL A 1 133 ? -0.096 23.481 -1.014 1.00 55.28 133 VAL A O 1
ATOM 1032 N N . VAL A 1 134 ? 0.471 21.709 0.217 1.00 59.94 134 VAL A N 1
ATOM 1033 C CA . VAL A 1 134 ? 1.868 21.687 -0.207 1.00 59.94 134 VAL A CA 1
ATOM 1034 C C . VAL A 1 134 ? 1.972 20.942 -1.540 1.00 59.94 134 VAL A C 1
ATOM 1036 O O . VAL A 1 134 ? 2.017 19.715 -1.576 1.00 59.94 134 VAL A O 1
ATOM 1039 N N . GLU A 1 135 ? 2.040 21.699 -2.634 1.00 60.53 135 GLU A N 1
ATOM 1040 C CA . GLU A 1 135 ? 2.179 21.240 -4.031 1.00 60.53 135 GLU A CA 1
ATOM 1041 C C . GLU A 1 135 ? 3.465 20.433 -4.329 1.00 60.53 135 GLU A C 1
ATOM 1043 O O . GLU A 1 135 ? 3.764 20.135 -5.484 1.00 60.53 135 GLU A O 1
ATOM 1048 N N . ALA A 1 136 ? 4.268 20.098 -3.317 1.00 66.56 136 ALA A N 1
ATOM 1049 C CA . ALA A 1 136 ? 5.616 19.582 -3.520 1.00 66.56 136 ALA A CA 1
ATOM 1050 C C . ALA A 1 136 ? 5.675 18.073 -3.805 1.00 66.56 136 ALA A C 1
ATOM 1052 O O . ALA A 1 136 ? 6.632 17.627 -4.437 1.00 66.56 136 ALA A O 1
ATOM 1053 N N . GLU A 1 137 ? 4.702 17.280 -3.339 1.00 73.00 137 GLU A N 1
ATOM 1054 C CA . GLU A 1 137 ? 4.792 15.818 -3.428 1.00 73.00 137 GLU A CA 1
ATOM 1055 C C . GLU A 1 137 ? 3.893 15.218 -4.525 1.00 73.00 137 GLU A C 1
ATOM 1057 O O . GLU A 1 137 ? 2.680 15.462 -4.529 1.00 73.00 137 GLU A O 1
ATOM 1062 N N . PRO A 1 138 ? 4.445 14.364 -5.412 1.00 76.19 138 PRO A N 1
ATOM 1063 C CA . PRO A 1 138 ? 3.659 13.620 -6.388 1.00 76.19 138 PRO A CA 1
ATOM 1064 C C . PRO A 1 138 ? 2.568 12.775 -5.724 1.00 76.19 138 PRO A C 1
ATOM 1066 O O . PRO A 1 138 ? 2.795 12.064 -4.742 1.00 76.19 138 PRO A O 1
ATOM 1069 N N . THR A 1 139 ? 1.374 12.816 -6.301 1.00 80.25 139 THR A N 1
ATOM 1070 C CA . THR A 1 139 ? 0.192 12.058 -5.869 1.00 80.25 139 THR A CA 1
ATOM 1071 C C . THR A 1 139 ? 0.456 10.550 -5.770 1.00 80.25 139 THR A C 1
ATOM 1073 O O . THR A 1 139 ? 0.001 9.891 -4.839 1.00 80.25 139 THR A O 1
ATOM 1076 N N . GLU A 1 140 ? 1.272 10.011 -6.664 1.00 78.81 140 GLU A N 1
ATOM 1077 C CA . GLU A 1 140 ? 1.625 8.596 -6.753 1.00 78.81 140 GLU A CA 1
ATOM 1078 C C . GLU A 1 140 ? 2.512 8.178 -5.588 1.00 78.81 140 GLU A C 1
ATOM 1080 O O . GLU A 1 140 ? 2.322 7.107 -5.015 1.00 78.81 140 GLU A O 1
ATOM 1085 N N . LEU A 1 141 ? 3.468 9.033 -5.212 1.00 83.00 141 LEU A N 1
ATOM 1086 C CA . LEU A 1 141 ? 4.336 8.768 -4.073 1.00 83.00 141 LEU A CA 1
ATOM 1087 C C . LEU A 1 141 ? 3.516 8.721 -2.783 1.00 83.00 141 LEU A C 1
ATOM 1089 O O . LEU A 1 141 ? 3.657 7.779 -2.003 1.00 83.00 141 LEU A O 1
ATOM 1093 N N . ARG A 1 142 ? 2.574 9.658 -2.629 1.00 86.19 142 ARG A N 1
ATOM 1094 C CA . ARG A 1 142 ? 1.625 9.660 -1.511 1.00 86.19 142 ARG A CA 1
ATOM 1095 C C . ARG A 1 142 ? 0.758 8.399 -1.499 1.00 86.19 142 ARG A C 1
ATOM 1097 O O . ARG A 1 142 ? 0.576 7.808 -0.440 1.00 86.19 142 ARG A O 1
ATOM 1104 N N . ALA A 1 143 ? 0.280 7.939 -2.658 1.00 86.31 143 ALA A N 1
ATOM 1105 C CA . ALA A 1 143 ? -0.505 6.705 -2.765 1.00 86.31 143 ALA A CA 1
ATOM 1106 C C . ALA A 1 143 ? 0.297 5.463 -2.363 1.00 86.31 143 ALA A C 1
ATOM 1108 O O . ALA A 1 143 ? -0.206 4.624 -1.616 1.00 86.31 143 ALA A O 1
ATOM 1109 N N . ILE A 1 144 ? 1.554 5.358 -2.804 1.00 89.69 144 ILE A N 1
ATOM 1110 C CA . ILE A 1 144 ? 2.419 4.235 -2.428 1.00 89.69 144 ILE A CA 1
ATOM 1111 C C . ILE A 1 144 ? 2.732 4.276 -0.931 1.00 89.69 144 ILE A C 1
ATOM 1113 O O . ILE A 1 144 ? 2.619 3.244 -0.277 1.00 89.69 144 ILE A O 1
ATOM 1117 N N . ARG A 1 145 ? 3.044 5.450 -0.365 1.00 91.56 145 ARG A N 1
ATOM 1118 C CA . ARG A 1 145 ? 3.267 5.620 1.082 1.00 91.56 145 ARG A CA 1
ATOM 1119 C C . ARG A 1 145 ? 2.033 5.253 1.901 1.00 91.56 145 ARG A C 1
ATOM 1121 O O . ARG A 1 145 ? 2.149 4.542 2.894 1.00 91.56 145 ARG A O 1
ATOM 1128 N N . ALA A 1 146 ? 0.852 5.678 1.459 1.00 92.75 146 ALA A N 1
ATOM 1129 C CA . ALA A 1 146 ? -0.410 5.335 2.102 1.00 92.75 146 ALA A CA 1
ATOM 1130 C C . ALA A 1 146 ? -0.637 3.812 2.102 1.00 92.75 146 ALA A C 1
ATOM 1132 O O . ALA A 1 146 ? -0.914 3.227 3.147 1.00 92.75 146 ALA A O 1
ATOM 1133 N N . LEU A 1 147 ? -0.455 3.146 0.958 1.00 95.31 147 LEU A N 1
ATOM 1134 C CA . LEU A 1 147 ? -0.597 1.689 0.863 1.00 95.31 147 LEU A CA 1
ATOM 1135 C C . LEU A 1 147 ? 0.469 0.936 1.664 1.00 95.31 147 LEU A C 1
ATOM 1137 O O . LEU A 1 147 ? 0.145 -0.054 2.311 1.00 95.31 147 LEU A O 1
ATOM 1141 N N . TYR A 1 148 ? 1.712 1.413 1.652 1.00 95.50 148 TYR A N 1
ATOM 1142 C CA . TYR A 1 148 ? 2.800 0.890 2.478 1.00 95.50 148 TYR A CA 1
ATOM 1143 C C . TYR A 1 148 ? 2.411 0.916 3.961 1.00 95.50 148 TYR A C 1
ATOM 1145 O O . TYR A 1 148 ? 2.447 -0.111 4.641 1.00 95.50 148 TYR A O 1
ATOM 1153 N N . ALA A 1 149 ? 1.957 2.075 4.441 1.00 96.44 149 ALA A N 1
ATOM 1154 C CA . ALA A 1 149 ? 1.544 2.259 5.823 1.00 96.44 149 ALA A CA 1
ATOM 1155 C C . ALA A 1 149 ? 0.329 1.389 6.180 1.00 96.44 149 ALA A C 1
ATOM 1157 O O . ALA A 1 149 ? 0.305 0.757 7.235 1.00 96.44 149 ALA A O 1
ATOM 1158 N N . LEU A 1 150 ? -0.639 1.271 5.266 1.00 98.06 150 LEU A N 1
ATOM 1159 C CA . LEU A 1 150 ? -1.790 0.388 5.429 1.00 98.06 150 LEU A CA 1
ATOM 1160 C C . LEU A 1 150 ? -1.384 -1.084 5.544 1.00 98.06 150 LEU A C 1
ATOM 1162 O O . LEU A 1 150 ? -1.895 -1.779 6.415 1.00 98.06 150 LEU A O 1
ATOM 1166 N N . VAL A 1 151 ? -0.472 -1.581 4.705 1.00 98.19 151 VAL A N 1
ATOM 1167 C CA . VAL A 1 151 ? -0.005 -2.975 4.792 1.00 98.19 151 VAL A CA 1
ATOM 1168 C C . VAL A 1 151 ? 0.628 -3.246 6.154 1.00 98.19 151 VAL A C 1
ATOM 1170 O O . VAL A 1 151 ? 0.272 -4.235 6.797 1.00 98.19 151 VAL A O 1
ATOM 1173 N N . HIS A 1 152 ? 1.496 -2.353 6.631 1.00 97.69 152 HIS A N 1
ATOM 1174 C CA . HIS A 1 152 ? 2.108 -2.491 7.951 1.00 97.69 152 HIS A CA 1
ATOM 1175 C C . HIS A 1 152 ? 1.093 -2.409 9.091 1.00 97.69 152 HIS A C 1
ATOM 1177 O O . HIS A 1 152 ? 1.166 -3.212 10.020 1.00 97.69 152 HIS A O 1
ATOM 1183 N N . PHE A 1 153 ? 0.109 -1.511 9.004 1.00 98.44 153 PHE A N 1
ATOM 1184 C CA . PHE A 1 153 ? -0.999 -1.452 9.955 1.00 98.44 153 PHE A CA 1
ATOM 1185 C C . PHE A 1 153 ? -1.759 -2.786 10.005 1.00 98.44 153 PHE A C 1
ATOM 1187 O O . PHE A 1 153 ? -1.962 -3.362 11.074 1.00 98.44 153 PHE A O 1
ATOM 1194 N N . LEU A 1 154 ? -2.127 -3.331 8.841 1.00 98.62 154 LEU A N 1
ATOM 1195 C CA . LEU A 1 154 ? -2.847 -4.601 8.745 1.00 98.62 154 LEU A CA 1
ATOM 1196 C C . LEU A 1 154 ? -2.018 -5.779 9.274 1.00 98.62 154 LEU A C 1
ATOM 1198 O O . LEU A 1 154 ? -2.583 -6.702 9.856 1.00 98.62 154 LEU A O 1
ATOM 1202 N N . GLN A 1 155 ? -0.696 -5.762 9.094 1.00 98.12 155 GLN A N 1
ATOM 1203 C CA . GLN A 1 155 ? 0.206 -6.760 9.672 1.00 98.12 155 GLN A CA 1
ATOM 1204 C C . GLN A 1 155 ? 0.296 -6.626 11.198 1.00 98.12 155 GLN A C 1
ATOM 1206 O O . GLN A 1 155 ? 0.121 -7.625 11.893 1.00 98.12 155 GLN A O 1
ATOM 1211 N N . LYS A 1 156 ? 0.506 -5.407 11.717 1.00 97.81 156 LYS A N 1
ATOM 1212 C CA . LYS A 1 156 ? 0.624 -5.111 13.157 1.00 97.81 156 LYS A CA 1
ATOM 1213 C C . LYS A 1 156 ? -0.600 -5.570 13.942 1.00 97.81 156 LYS A C 1
ATOM 1215 O O . LYS A 1 156 ? -0.460 -6.153 15.012 1.00 97.81 156 LYS A O 1
ATOM 1220 N N . TYR A 1 157 ? -1.788 -5.349 13.385 1.00 98.50 157 TYR A N 1
ATOM 1221 C CA . TYR A 1 157 ? -3.058 -5.729 14.003 1.00 98.50 157 TYR A CA 1
ATOM 1222 C C . TYR A 1 157 ? -3.607 -7.073 13.508 1.00 98.50 157 TYR A C 1
ATOM 1224 O O . TYR A 1 157 ? -4.759 -7.404 13.776 1.00 98.50 157 TYR A O 1
ATOM 1232 N N . GLU A 1 158 ? -2.807 -7.871 12.799 1.00 98.19 158 GLU A N 1
ATOM 1233 C CA . GLU A 1 158 ? -3.180 -9.204 12.303 1.00 98.19 158 GLU A CA 1
ATOM 1234 C C . GLU A 1 158 ? -4.491 -9.259 11.487 1.00 98.19 158 GLU A C 1
ATOM 1236 O O . GLU A 1 158 ? -5.217 -10.259 11.486 1.00 98.19 158 GLU A O 1
ATOM 1241 N N . CYS A 1 159 ? -4.787 -8.209 10.724 1.00 98.50 159 CYS A N 1
ATOM 1242 C CA . CYS A 1 159 ? -5.968 -8.082 9.870 1.00 98.50 159 CYS A CA 1
ATOM 1243 C C . CYS A 1 159 ? -5.818 -8.896 8.567 1.00 98.50 159 CYS A C 1
ATOM 1245 O O . CYS A 1 159 ? -5.789 -8.359 7.456 1.00 98.50 159 CYS A O 1
ATOM 1247 N N . ARG A 1 160 ? -5.679 -10.225 8.687 1.00 97.94 160 ARG A N 1
ATOM 1248 C CA . ARG A 1 160 ? -5.299 -11.127 7.577 1.00 97.94 160 ARG A CA 1
ATOM 1249 C C . ARG A 1 160 ? -6.268 -11.096 6.395 1.00 97.94 160 ARG A C 1
ATOM 1251 O O . ARG A 1 160 ? -5.833 -11.215 5.250 1.00 97.94 160 ARG A O 1
ATOM 1258 N N . VAL A 1 161 ? -7.572 -10.984 6.655 1.00 97.62 161 VAL A N 1
ATOM 1259 C CA . VAL A 1 161 ? -8.594 -10.963 5.594 1.00 97.62 161 VAL A CA 1
ATOM 1260 C C . VAL A 1 161 ? -8.475 -9.675 4.788 1.00 97.62 161 VAL A C 1
ATOM 1262 O O . VAL A 1 161 ? -8.400 -9.723 3.565 1.00 97.62 161 VAL A O 1
ATOM 1265 N N . GLN A 1 162 ? -8.361 -8.540 5.471 1.00 98.06 162 GLN A N 1
ATOM 1266 C CA . GLN A 1 162 ? -8.241 -7.223 4.857 1.00 98.06 162 GLN A CA 1
ATOM 1267 C C . GLN A 1 162 ? -6.924 -7.089 4.090 1.00 98.06 162 GLN A C 1
ATOM 1269 O O . GLN A 1 162 ? -6.933 -6.580 2.973 1.00 98.06 162 GLN A O 1
ATOM 1274 N N . LEU A 1 163 ? -5.814 -7.623 4.618 1.00 98.50 163 LEU A N 1
ATOM 1275 C CA . LEU A 1 163 ? -4.542 -7.664 3.890 1.00 98.50 163 LEU A CA 1
ATOM 1276 C C . LEU A 1 163 ? -4.680 -8.431 2.569 1.00 98.50 163 LEU A C 1
ATOM 1278 O O . LEU A 1 163 ? -4.234 -7.958 1.527 1.00 98.50 163 LEU A O 1
ATOM 1282 N N . ARG A 1 164 ? -5.360 -9.585 2.573 1.00 97.88 164 ARG A N 1
ATOM 1283 C CA . ARG A 1 164 ? -5.635 -10.328 1.333 1.00 97.88 164 ARG A CA 1
ATOM 1284 C C . ARG A 1 164 ? -6.498 -9.529 0.363 1.00 97.88 164 ARG A C 1
ATOM 1286 O O . ARG A 1 164 ? -6.206 -9.560 -0.830 1.00 97.88 164 ARG A O 1
ATOM 1293 N N . THR A 1 165 ? -7.514 -8.818 0.850 1.00 97.12 165 THR A N 1
ATOM 1294 C CA . THR A 1 165 ? -8.355 -7.940 0.021 1.00 97.12 165 THR A CA 1
ATOM 1295 C C . THR A 1 165 ? -7.524 -6.847 -0.646 1.00 97.12 165 THR A C 1
ATOM 1297 O O . THR A 1 165 ? -7.612 -6.688 -1.860 1.00 97.12 165 THR A O 1
ATOM 1300 N N . VAL A 1 166 ? -6.650 -6.166 0.106 1.00 97.75 166 VAL A N 1
ATOM 1301 C CA . VAL A 1 166 ? -5.722 -5.160 -0.442 1.00 97.75 166 VAL A CA 1
ATOM 1302 C C . VAL A 1 166 ? -4.852 -5.765 -1.541 1.00 97.75 166 VAL A C 1
ATOM 1304 O O . VAL A 1 166 ? -4.775 -5.212 -2.632 1.00 97.75 166 VAL A O 1
ATOM 1307 N N . LEU A 1 167 ? -4.246 -6.930 -1.299 1.00 97.94 167 LEU A N 1
ATOM 1308 C CA . LEU A 1 167 ? -3.386 -7.592 -2.285 1.00 97.94 167 LEU A CA 1
ATOM 1309 C C . LEU A 1 167 ? -4.151 -8.027 -3.546 1.00 97.94 167 LEU A C 1
ATOM 1311 O O . LEU A 1 167 ? -3.607 -7.960 -4.646 1.00 97.94 167 LEU A O 1
ATOM 1315 N N . VAL A 1 168 ? -5.403 -8.481 -3.413 1.00 97.12 168 VAL A N 1
ATOM 1316 C CA . VAL A 1 168 ? -6.267 -8.800 -4.564 1.00 97.12 168 VAL A CA 1
ATOM 1317 C C . VAL A 1 168 ? -6.553 -7.548 -5.387 1.00 97.12 168 VAL A C 1
ATOM 1319 O O . VAL A 1 168 ? -6.338 -7.583 -6.596 1.00 97.12 168 VAL A O 1
ATOM 1322 N N . GLU A 1 169 ? -6.979 -6.460 -4.747 1.00 96.50 169 GLU A N 1
ATOM 1323 C CA . GLU A 1 169 ? -7.291 -5.201 -5.430 1.00 96.50 169 GLU A CA 1
ATOM 1324 C C . GLU A 1 169 ? -6.053 -4.636 -6.142 1.00 96.50 169 GLU A C 1
ATOM 1326 O O . GLU A 1 169 ? -6.119 -4.262 -7.310 1.00 96.50 169 GLU A O 1
ATOM 1331 N N . VAL A 1 170 ? -4.899 -4.626 -5.464 1.00 96.12 170 VAL A N 1
ATOM 1332 C CA . VAL A 1 170 ? -3.628 -4.154 -6.031 1.00 96.12 170 VAL A CA 1
ATOM 1333 C C . VAL A 1 170 ? -3.282 -4.937 -7.294 1.00 96.12 170 VAL A C 1
ATOM 1335 O O . VAL A 1 170 ? -2.972 -4.329 -8.316 1.00 96.12 170 VAL A O 1
ATOM 1338 N N . ARG A 1 171 ? -3.371 -6.276 -7.258 1.00 97.06 171 ARG A N 1
ATOM 1339 C CA . ARG A 1 171 ? -3.130 -7.108 -8.447 1.00 97.06 171 ARG A CA 1
ATOM 1340 C C . ARG A 1 171 ? -4.105 -6.773 -9.568 1.00 97.06 171 ARG A C 1
ATOM 1342 O O . ARG A 1 171 ? -3.662 -6.522 -10.678 1.00 97.06 171 ARG A O 1
ATOM 1349 N N . GLN A 1 172 ? -5.401 -6.700 -9.267 1.00 95.94 172 GLN A N 1
ATOM 1350 C CA . GLN A 1 172 ? -6.426 -6.388 -10.265 1.00 95.94 172 GLN A CA 1
ATOM 1351 C C . GLN A 1 172 ? -6.179 -5.036 -10.945 1.00 95.94 172 GLN A C 1
ATOM 1353 O O . GLN A 1 172 ? -6.271 -4.947 -12.167 1.00 95.94 172 GLN A O 1
ATOM 1358 N N . ARG A 1 173 ? -5.802 -4.002 -10.184 1.00 93.94 173 ARG A N 1
ATOM 1359 C CA . ARG A 1 173 ? -5.508 -2.667 -10.732 1.00 93.94 173 ARG A CA 1
ATOM 1360 C C . ARG A 1 173 ? -4.201 -2.609 -11.514 1.00 93.94 173 ARG A C 1
ATOM 1362 O O . ARG A 1 173 ? -4.120 -1.893 -12.510 1.00 93.94 173 ARG A O 1
ATOM 1369 N N . VAL A 1 174 ? -3.183 -3.361 -11.101 1.00 94.44 174 VAL A N 1
ATOM 1370 C CA . VAL A 1 174 ? -1.939 -3.498 -11.875 1.00 94.44 174 VAL A CA 1
ATOM 1371 C C . VAL A 1 174 ? -2.198 -4.256 -13.180 1.00 94.44 174 VAL A C 1
ATOM 1373 O O . VAL A 1 174 ? -1.734 -3.822 -14.230 1.00 94.44 174 VAL A O 1
ATOM 1376 N N . ASP A 1 175 ? -2.999 -5.323 -13.146 1.00 95.19 175 ASP A N 1
ATOM 1377 C CA . ASP A 1 175 ? -3.362 -6.116 -14.327 1.00 95.19 175 ASP A CA 1
ATOM 1378 C C . ASP A 1 175 ? -4.237 -5.331 -15.315 1.00 95.19 175 ASP A C 1
ATOM 1380 O O . ASP A 1 175 ? -4.053 -5.436 -16.530 1.00 95.19 175 ASP A O 1
ATOM 1384 N N . ALA A 1 176 ? -5.144 -4.489 -14.810 1.00 93.31 176 ALA A N 1
ATOM 1385 C CA . ALA A 1 176 ? -5.890 -3.521 -15.617 1.00 93.31 176 ALA A CA 1
ATOM 1386 C C . ALA A 1 176 ? -4.981 -2.409 -16.188 1.00 93.31 176 ALA A C 1
ATOM 1388 O O . ALA A 1 176 ? -5.297 -1.770 -17.197 1.00 93.31 176 ALA A O 1
ATOM 1389 N N . GLY A 1 177 ? -3.807 -2.211 -15.584 1.00 90.88 177 GLY A N 1
ATOM 1390 C CA . GLY A 1 177 ? -2.881 -1.126 -15.888 1.00 90.88 177 GLY A CA 1
ATOM 1391 C C . GLY A 1 177 ? -3.409 0.241 -15.461 1.00 90.88 177 GLY A C 1
ATOM 1392 O O . GLY A 1 177 ? -3.035 1.249 -16.065 1.00 90.88 177 GLY A O 1
ATOM 1393 N N . ASP A 1 178 ? -4.272 0.252 -14.444 1.00 89.38 178 ASP A N 1
ATOM 1394 C CA . ASP A 1 178 ? -4.683 1.455 -13.726 1.00 89.38 178 ASP A CA 1
ATOM 1395 C C . ASP A 1 178 ? -3.561 1.911 -12.790 1.00 89.38 178 ASP A C 1
ATOM 1397 O O . ASP A 1 178 ? -3.358 3.105 -12.582 1.00 89.38 178 ASP A O 1
ATOM 1401 N N . TRP A 1 179 ? -2.803 0.964 -12.225 1.00 91.69 179 TRP A N 1
ATOM 1402 C CA . TRP A 1 179 ? -1.720 1.230 -11.276 1.00 91.69 179 TRP A CA 1
ATOM 1403 C C . TRP A 1 179 ? -0.350 0.796 -11.807 1.00 91.69 179 TRP A C 1
ATOM 1405 O O . TRP A 1 179 ? -0.243 -0.257 -12.441 1.00 91.69 179 TRP A O 1
ATOM 1415 N N . PRO A 1 180 ? 0.725 1.560 -11.510 1.00 91.81 180 PRO A N 1
ATOM 1416 C CA . PRO A 1 180 ? 2.069 1.215 -11.944 1.00 91.81 180 PRO A CA 1
ATOM 1417 C C . PRO A 1 180 ? 2.512 -0.130 -11.363 1.00 91.81 180 PRO A C 1
ATOM 1419 O O . PRO A 1 180 ? 2.359 -0.353 -10.161 1.00 91.81 180 PRO A O 1
ATOM 1422 N N . PRO A 1 181 ? 3.139 -1.008 -12.168 1.00 94.81 181 PRO A N 1
ATOM 1423 C CA . PRO A 1 181 ? 3.666 -2.284 -11.692 1.00 94.81 181 PRO A CA 1
ATOM 1424 C C . PRO A 1 181 ? 4.580 -2.148 -10.477 1.00 94.81 181 PRO A C 1
ATOM 1426 O O . PRO A 1 181 ? 4.542 -2.977 -9.575 1.00 94.81 181 PRO A O 1
ATOM 1429 N N . PHE A 1 182 ? 5.354 -1.066 -10.402 1.00 94.56 182 PHE A N 1
ATOM 1430 C CA . PHE A 1 182 ? 6.194 -0.782 -9.244 1.00 94.56 182 PHE A CA 1
ATOM 1431 C C . PHE A 1 182 ? 5.419 -0.718 -7.917 1.00 94.56 182 PHE A C 1
ATOM 1433 O O . PHE A 1 182 ? 5.891 -1.245 -6.914 1.00 94.56 182 PHE A O 1
ATOM 1440 N N . LEU A 1 183 ? 4.207 -0.154 -7.910 1.00 94.19 183 LEU A N 1
ATOM 1441 C CA . LEU A 1 183 ? 3.349 -0.132 -6.722 1.00 94.19 183 LEU A CA 1
ATOM 1442 C C . LEU A 1 183 ? 2.978 -1.558 -6.302 1.00 94.19 183 LEU A C 1
ATOM 1444 O O . LEU A 1 183 ? 3.123 -1.904 -5.131 1.00 94.19 183 LEU A O 1
ATOM 1448 N N . GLY A 1 184 ? 2.566 -2.403 -7.253 1.00 96.06 184 GLY A N 1
ATOM 1449 C CA . GLY A 1 184 ? 2.289 -3.816 -6.983 1.00 96.06 184 GLY A CA 1
ATOM 1450 C C . GLY A 1 184 ? 3.514 -4.566 -6.459 1.00 96.06 184 GLY A C 1
ATOM 1451 O O . GLY A 1 184 ? 3.401 -5.367 -5.534 1.00 96.06 184 GLY A O 1
ATOM 1452 N N . PHE A 1 185 ? 4.697 -4.260 -6.994 1.00 96.81 185 PHE A N 1
ATOM 1453 C CA . PHE A 1 185 ? 5.954 -4.834 -6.528 1.00 96.81 185 PHE A CA 1
ATOM 1454 C C . PHE A 1 185 ? 6.262 -4.448 -5.076 1.00 96.81 185 PHE A C 1
ATOM 1456 O O . PHE A 1 185 ? 6.488 -5.341 -4.264 1.00 96.81 185 PHE A O 1
ATOM 1463 N N . VAL A 1 186 ? 6.208 -3.158 -4.725 1.00 96.12 186 VAL A N 1
ATOM 1464 C CA . VAL A 1 186 ? 6.468 -2.681 -3.353 1.00 96.12 186 VAL A CA 1
ATOM 1465 C C . VAL A 1 186 ? 5.448 -3.242 -2.369 1.00 96.12 186 VAL A C 1
ATOM 1467 O O . VAL A 1 186 ? 5.835 -3.824 -1.361 1.00 96.12 186 VAL A O 1
ATOM 1470 N N . VAL A 1 187 ? 4.152 -3.131 -2.672 1.00 96.81 187 VAL A N 1
ATOM 1471 C CA . VAL A 1 187 ? 3.085 -3.637 -1.795 1.00 96.81 187 VAL A CA 1
ATOM 1472 C C . VAL A 1 187 ? 3.220 -5.147 -1.583 1.00 96.81 187 VAL A C 1
ATOM 1474 O O . VAL A 1 187 ? 3.119 -5.622 -0.453 1.00 96.81 187 VAL A O 1
ATOM 1477 N N . GLY A 1 188 ? 3.501 -5.906 -2.648 1.00 97.56 188 GLY A N 1
ATOM 1478 C CA . GLY A 1 188 ? 3.746 -7.342 -2.552 1.00 97.56 188 GLY A CA 1
ATOM 1479 C C . GLY A 1 188 ? 5.007 -7.685 -1.757 1.00 97.56 188 GLY A C 1
ATOM 1480 O O . GLY A 1 188 ? 4.983 -8.627 -0.974 1.00 97.56 188 GLY A O 1
ATOM 1481 N N . ALA A 1 189 ? 6.090 -6.924 -1.922 1.00 97.00 189 ALA A N 1
ATOM 1482 C CA . ALA A 1 189 ? 7.341 -7.128 -1.195 1.00 97.00 189 ALA A CA 1
ATOM 1483 C C . ALA A 1 189 ? 7.179 -6.872 0.312 1.00 97.00 189 ALA A C 1
ATOM 1485 O O . ALA A 1 189 ? 7.577 -7.705 1.121 1.00 97.00 189 ALA A O 1
ATOM 1486 N N . VAL A 1 190 ? 6.536 -5.763 0.689 1.00 97.06 190 VAL A N 1
ATOM 1487 C CA . VAL A 1 190 ? 6.264 -5.398 2.093 1.00 97.06 190 VAL A CA 1
ATOM 1488 C C . VAL A 1 190 ? 5.323 -6.404 2.762 1.00 97.06 190 VAL A C 1
ATOM 1490 O O . VAL A 1 190 ? 5.492 -6.752 3.931 1.00 97.06 190 VAL A O 1
ATOM 1493 N N . ALA A 1 191 ? 4.351 -6.926 2.012 1.00 97.50 191 ALA A N 1
ATOM 1494 C CA . ALA A 1 191 ? 3.451 -7.970 2.491 1.00 97.50 191 ALA A CA 1
ATOM 1495 C C . ALA A 1 191 ? 4.075 -9.383 2.508 1.00 97.50 191 ALA A C 1
ATOM 1497 O O . ALA A 1 191 ? 3.402 -10.318 2.942 1.00 97.50 191 ALA A O 1
ATOM 1498 N N . ASP A 1 192 ? 5.307 -9.550 2.008 1.00 96.94 192 ASP A N 1
ATOM 1499 C CA . ASP A 1 192 ? 5.940 -10.839 1.681 1.00 96.94 192 ASP A CA 1
ATOM 1500 C C . ASP A 1 192 ? 5.029 -11.773 0.848 1.00 96.94 192 ASP A C 1
ATOM 1502 O O . ASP A 1 192 ? 5.030 -12.995 0.994 1.00 96.94 192 ASP A O 1
ATOM 1506 N N . ASP A 1 193 ? 4.218 -11.199 -0.048 1.00 97.75 193 ASP A N 1
ATOM 1507 C CA . ASP A 1 193 ? 3.284 -11.939 -0.897 1.00 97.75 193 ASP A CA 1
ATOM 1508 C C . ASP A 1 193 ? 3.868 -12.183 -2.292 1.00 97.75 193 ASP A C 1
ATOM 1510 O O . ASP A 1 193 ? 3.803 -11.329 -3.183 1.00 97.75 193 ASP A O 1
ATOM 1514 N N . GLU A 1 194 ? 4.390 -13.400 -2.490 1.00 96.44 194 GLU A N 1
ATOM 1515 C CA . GLU A 1 194 ? 4.999 -13.850 -3.750 1.00 96.44 194 GLU A CA 1
ATOM 1516 C C . GLU A 1 194 ? 4.137 -13.566 -4.975 1.00 96.44 194 GLU A C 1
ATOM 1518 O O . GLU A 1 194 ? 4.634 -13.089 -5.995 1.00 96.44 194 GLU A O 1
ATOM 1523 N N . ARG A 1 195 ? 2.836 -13.833 -4.883 1.00 96.62 195 ARG A N 1
ATOM 1524 C CA . ARG A 1 195 ? 1.930 -13.705 -6.026 1.00 96.62 195 ARG A CA 1
ATOM 1525 C C . ARG A 1 195 ? 1.791 -12.258 -6.484 1.00 96.62 195 ARG A C 1
ATOM 1527 O O . ARG A 1 195 ? 1.752 -12.013 -7.684 1.00 96.62 195 ARG A O 1
ATOM 1534 N N . THR A 1 196 ? 1.729 -11.311 -5.553 1.00 97.56 196 THR A N 1
ATOM 1535 C CA . THR A 1 196 ? 1.568 -9.888 -5.871 1.00 97.56 196 THR A CA 1
ATOM 1536 C C . THR A 1 196 ? 2.830 -9.309 -6.485 1.00 97.56 196 THR A C 1
ATOM 1538 O O . THR A 1 196 ? 2.755 -8.744 -7.577 1.00 97.56 196 THR A O 1
ATOM 1541 N N . TRP A 1 197 ? 3.997 -9.488 -5.852 1.00 97.31 197 TRP A N 1
ATOM 1542 C CA . TRP A 1 197 ? 5.214 -8.889 -6.401 1.00 97.31 197 TRP A CA 1
ATOM 1543 C C . TRP A 1 197 ? 5.665 -9.584 -7.689 1.00 97.31 197 TRP A C 1
ATOM 1545 O O . TRP A 1 197 ? 6.104 -8.906 -8.613 1.00 97.31 197 TRP A O 1
ATOM 1555 N N . SER A 1 198 ? 5.512 -10.908 -7.817 1.00 95.44 198 SER A N 1
ATOM 1556 C CA . SER A 1 198 ? 5.882 -11.610 -9.058 1.00 95.44 198 SER A CA 1
ATOM 1557 C C . SER A 1 198 ? 4.914 -11.315 -10.204 1.00 95.44 198 SER A C 1
ATOM 1559 O O . SER A 1 198 ? 5.362 -11.164 -11.340 1.00 95.44 198 SER A O 1
ATOM 1561 N N . GLY A 1 199 ? 3.616 -11.166 -9.915 1.00 95.75 199 GLY A N 1
ATOM 1562 C CA . GLY A 1 199 ? 2.611 -10.730 -10.886 1.00 95.75 199 GLY A CA 1
ATOM 1563 C C . GLY A 1 199 ? 2.922 -9.339 -11.434 1.00 95.75 199 GLY A C 1
ATOM 1564 O O . GLY A 1 199 ? 2.943 -9.142 -12.645 1.00 95.75 199 GLY A O 1
ATOM 1565 N N . ALA A 1 200 ? 3.303 -8.399 -10.566 1.00 96.50 200 ALA A N 1
ATOM 1566 C CA . ALA A 1 200 ? 3.732 -7.068 -10.987 1.00 96.50 200 ALA A CA 1
ATOM 1567 C C . ALA A 1 200 ? 4.926 -7.097 -11.962 1.00 96.50 200 ALA A C 1
ATOM 1569 O O . ALA A 1 200 ? 4.948 -6.353 -12.943 1.00 96.50 200 ALA A O 1
ATOM 1570 N N . LEU A 1 201 ? 5.897 -7.995 -11.759 1.00 95.50 201 LEU A N 1
ATOM 1571 C CA . LEU A 1 201 ? 7.054 -8.133 -12.655 1.00 95.50 201 LEU A CA 1
ATOM 1572 C C . LEU A 1 201 ? 6.688 -8.591 -14.075 1.00 95.50 201 LEU A C 1
ATOM 1574 O O . LEU A 1 201 ? 7.450 -8.330 -15.010 1.00 95.50 201 LEU A O 1
ATOM 1578 N N . GLN A 1 202 ? 5.526 -9.224 -14.270 1.00 94.19 202 GLN A N 1
ATOM 1579 C CA . GLN A 1 202 ? 5.039 -9.600 -15.604 1.00 94.19 202 GLN A CA 1
ATOM 1580 C C . GLN A 1 202 ? 4.748 -8.363 -16.469 1.00 94.19 202 GLN A C 1
ATOM 1582 O O . GLN A 1 202 ? 4.838 -8.423 -17.693 1.00 94.19 202 GLN A O 1
ATOM 1587 N N . HIS A 1 203 ? 4.513 -7.209 -15.837 1.00 92.62 203 HIS A N 1
ATOM 1588 C CA . HIS A 1 203 ? 4.204 -5.936 -16.490 1.00 92.62 203 HIS A CA 1
ATOM 1589 C C . HIS A 1 203 ? 5.424 -5.017 -16.661 1.00 92.62 203 HIS A C 1
ATOM 1591 O O . HIS A 1 203 ? 5.274 -3.813 -16.877 1.00 92.62 203 HIS A O 1
ATOM 1597 N N . ARG A 1 204 ? 6.650 -5.554 -16.599 1.00 87.31 204 ARG A N 1
ATOM 1598 C CA . ARG A 1 204 ? 7.918 -4.791 -16.671 1.00 87.31 204 ARG A CA 1
ATOM 1599 C C . ARG A 1 204 ? 8.109 -3.917 -17.912 1.00 87.31 204 ARG A C 1
ATOM 1601 O O . ARG A 1 204 ? 8.950 -3.026 -17.897 1.00 87.31 204 ARG A O 1
ATOM 1608 N N . THR A 1 205 ? 7.378 -4.161 -18.995 1.00 89.88 205 THR A N 1
ATOM 1609 C CA . THR A 1 205 ? 7.437 -3.320 -20.202 1.00 89.88 205 THR A CA 1
ATOM 1610 C C . THR A 1 205 ? 6.636 -2.030 -20.055 1.00 89.88 205 THR A C 1
ATOM 1612 O O . THR A 1 205 ? 6.688 -1.183 -20.940 1.00 89.88 205 THR A O 1
ATOM 1615 N N . THR A 1 206 ? 5.879 -1.877 -18.966 1.00 91.31 206 THR A N 1
ATOM 1616 C CA . THR A 1 206 ? 5.097 -0.671 -18.712 1.00 91.31 206 THR A CA 1
ATOM 1617 C C . THR A 1 206 ? 6.018 0.477 -18.331 1.00 91.31 206 THR A C 1
ATOM 1619 O O . THR A 1 206 ? 6.755 0.397 -17.341 1.00 91.31 206 THR A O 1
ATOM 1622 N N . THR A 1 207 ? 5.957 1.544 -19.123 1.00 92.88 207 THR A N 1
ATOM 1623 C CA . THR A 1 207 ? 6.767 2.743 -18.936 1.00 92.88 207 THR A CA 1
ATOM 1624 C C . THR A 1 207 ? 6.044 3.799 -18.113 1.00 92.88 207 THR A C 1
ATOM 1626 O O . THR A 1 207 ? 4.827 3.739 -17.920 1.00 92.88 207 THR A O 1
ATOM 1629 N N . TRP A 1 208 ? 6.798 4.784 -17.632 1.00 88.12 208 TRP A N 1
ATOM 1630 C CA . TRP A 1 208 ? 6.237 5.929 -16.918 1.00 88.12 208 TRP A CA 1
ATOM 1631 C C . TRP A 1 208 ? 5.306 6.790 -17.780 1.00 88.12 208 TRP A C 1
ATOM 1633 O O . TRP A 1 208 ? 4.402 7.408 -17.226 1.00 88.12 208 TRP A O 1
ATOM 1643 N N . ASP A 1 209 ? 5.464 6.796 -19.111 1.00 87.38 209 ASP A N 1
ATOM 1644 C CA . ASP A 1 209 ? 4.653 7.624 -20.025 1.00 87.38 209 ASP A CA 1
ATOM 1645 C C . ASP A 1 209 ? 3.155 7.377 -19.831 1.00 87.38 209 ASP A C 1
ATOM 1647 O O . ASP A 1 209 ? 2.373 8.315 -19.697 1.00 87.38 209 ASP A O 1
ATOM 1651 N N . ARG A 1 210 ? 2.777 6.097 -19.707 1.00 84.12 210 ARG A N 1
ATOM 1652 C CA . ARG A 1 210 ? 1.386 5.668 -19.521 1.00 84.12 210 ARG A CA 1
ATOM 1653 C C . ARG A 1 210 ? 0.751 6.269 -18.266 1.00 84.12 210 ARG A C 1
ATOM 1655 O O . ARG A 1 210 ? -0.454 6.490 -18.244 1.00 84.12 210 ARG A O 1
ATOM 1662 N N . TYR A 1 211 ? 1.533 6.505 -17.219 1.00 78.50 211 TYR A N 1
ATOM 1663 C CA . TYR A 1 211 ? 1.027 7.044 -15.957 1.00 78.50 211 TYR A CA 1
ATOM 1664 C C . TYR A 1 211 ? 1.080 8.566 -15.937 1.00 78.50 211 TYR A C 1
ATOM 1666 O O . TYR A 1 211 ? 0.136 9.201 -15.484 1.00 78.50 211 TYR A O 1
ATOM 1674 N N . ILE A 1 212 ? 2.135 9.153 -16.505 1.00 76.44 212 ILE A N 1
ATOM 1675 C CA . ILE A 1 212 ? 2.301 10.607 -16.584 1.00 76.44 212 ILE A CA 1
ATOM 1676 C C . ILE A 1 212 ? 1.160 11.251 -17.382 1.00 76.44 212 ILE A C 1
ATOM 1678 O O . ILE A 1 212 ? 0.665 12.300 -16.985 1.00 76.44 212 ILE A O 1
ATOM 1682 N N . GLU A 1 213 ? 0.701 10.626 -18.469 1.00 71.25 213 GLU A N 1
ATOM 1683 C CA . GLU A 1 213 ? -0.390 11.170 -19.295 1.00 71.25 213 GLU A CA 1
ATOM 1684 C C . GLU A 1 213 ? -1.747 11.218 -18.572 1.00 71.25 213 GLU A C 1
ATOM 1686 O O . GLU A 1 213 ? -2.587 12.053 -18.901 1.00 71.25 213 GLU A O 1
ATOM 1691 N N . ASN A 1 214 ? -1.959 10.352 -17.577 1.00 64.62 214 ASN A N 1
ATOM 1692 C CA . ASN A 1 214 ? -3.235 10.226 -16.868 1.00 64.62 214 ASN A CA 1
ATOM 1693 C C . ASN A 1 214 ? -3.297 11.031 -15.561 1.00 64.62 214 ASN A C 1
ATOM 1695 O O . ASN A 1 214 ? -4.360 11.142 -14.953 1.00 64.62 214 ASN A O 1
ATOM 1699 N N . VAL A 1 215 ? -2.175 11.600 -15.120 1.00 62.94 215 VAL A N 1
ATOM 1700 C CA . VAL A 1 215 ? -2.076 12.300 -13.839 1.00 62.94 215 VAL A CA 1
ATOM 1701 C C . VAL A 1 215 ? -1.953 13.794 -14.114 1.00 62.94 215 VAL A C 1
ATOM 1703 O O . VAL A 1 215 ? -0.900 14.288 -14.506 1.00 62.94 215 VAL A O 1
ATOM 1706 N N . ALA A 1 216 ? -3.031 14.538 -13.866 1.00 52.12 216 ALA A N 1
ATOM 1707 C CA . ALA A 1 216 ? -3.124 15.987 -14.082 1.00 52.12 216 ALA A CA 1
ATOM 1708 C C . ALA A 1 216 ? -2.261 16.844 -13.119 1.00 52.12 216 ALA A C 1
ATOM 1710 O O . ALA A 1 216 ? -2.523 18.032 -12.942 1.00 52.12 216 ALA A O 1
ATOM 1711 N N . VAL A 1 217 ? -1.257 16.260 -12.459 1.00 53.56 217 VAL A N 1
ATOM 1712 C CA . VAL A 1 217 ? -0.546 16.863 -11.323 1.00 53.56 217 VAL A CA 1
ATOM 1713 C C . VAL A 1 217 ? 0.856 17.327 -11.727 1.00 53.56 217 VAL A C 1
ATOM 1715 O O . VAL A 1 217 ? 1.497 16.776 -12.618 1.00 53.56 217 VAL A O 1
ATOM 1718 N N . SER A 1 218 ? 1.324 18.382 -11.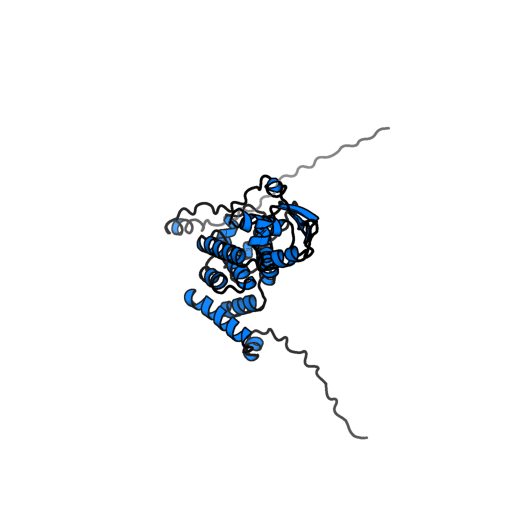063 1.00 54.25 218 SER A N 1
ATOM 1719 C CA . SER A 1 218 ? 2.584 19.098 -11.273 1.00 54.25 218 SER A CA 1
ATOM 1720 C C . SER A 1 218 ? 3.833 18.242 -10.997 1.00 54.25 218 SER A C 1
ATOM 1722 O O . SER A 1 218 ? 4.543 18.427 -10.013 1.00 54.25 218 SER A O 1
ATOM 1724 N N . TRP A 1 219 ? 4.172 17.330 -11.908 1.00 57.91 219 TRP A N 1
ATOM 1725 C CA . TRP A 1 219 ? 5.432 16.580 -11.867 1.00 57.91 219 TRP A CA 1
ATOM 1726 C C . TRP A 1 219 ? 6.681 17.432 -12.184 1.00 57.91 219 TRP A C 1
ATOM 1728 O O . TRP A 1 219 ? 7.785 16.903 -12.295 1.00 57.91 219 TRP A O 1
ATOM 1738 N N . THR A 1 220 ? 6.545 18.752 -12.330 1.00 55.00 220 THR A N 1
ATOM 1739 C CA . THR A 1 220 ? 7.641 19.688 -12.647 1.00 55.00 220 THR A CA 1
ATOM 1740 C C . THR A 1 220 ? 8.794 19.647 -11.638 1.00 55.00 220 THR A C 1
ATOM 1742 O O . THR A 1 220 ? 9.914 19.995 -12.005 1.00 55.00 220 THR A O 1
ATOM 1745 N N . ALA A 1 221 ? 8.554 19.180 -10.407 1.00 55.25 221 ALA A N 1
ATOM 1746 C CA . ALA A 1 221 ? 9.582 19.017 -9.378 1.00 55.25 221 ALA A CA 1
ATOM 1747 C C . ALA A 1 221 ? 10.503 17.801 -9.606 1.00 55.25 221 ALA A C 1
ATOM 1749 O O . ALA A 1 221 ? 11.657 17.804 -9.178 1.00 55.25 221 ALA A O 1
ATOM 1750 N N . MET A 1 222 ? 10.034 16.765 -10.307 1.00 60.84 222 MET A N 1
ATOM 1751 C CA . MET A 1 222 ? 10.859 15.611 -10.659 1.00 60.84 222 MET A CA 1
ATOM 1752 C C . MET A 1 222 ? 11.440 15.802 -12.059 1.00 60.84 222 MET A C 1
ATOM 1754 O O . MET A 1 222 ? 10.827 16.402 -12.936 1.00 60.84 222 MET A O 1
ATOM 1758 N N . ASN A 1 223 ? 12.633 15.266 -12.318 1.00 69.44 223 ASN A N 1
ATOM 1759 C CA . ASN A 1 223 ? 13.222 15.231 -13.661 1.00 69.44 223 ASN A CA 1
ATOM 1760 C C . ASN A 1 223 ? 12.459 14.244 -14.576 1.00 69.44 223 ASN A C 1
ATOM 1762 O O . ASN A 1 223 ? 13.048 13.304 -15.103 1.00 69.44 223 ASN A O 1
ATOM 1766 N N . VAL A 1 224 ? 11.154 14.451 -14.779 1.00 70.38 224 VAL A N 1
ATOM 1767 C CA . VAL A 1 224 ? 10.207 13.580 -15.502 1.00 70.38 224 VAL A CA 1
ATOM 1768 C C . VAL A 1 224 ? 10.721 13.196 -16.874 1.00 70.38 224 VAL A C 1
ATOM 1770 O O . VAL A 1 224 ? 10.578 12.055 -17.293 1.00 70.38 224 VAL A O 1
ATOM 1773 N N . ARG A 1 225 ? 11.405 14.124 -17.553 1.00 76.44 225 ARG A N 1
ATOM 1774 C CA . ARG A 1 225 ? 12.019 13.862 -18.860 1.00 76.44 225 ARG A CA 1
ATOM 1775 C C . ARG A 1 225 ? 12.964 12.658 -18.854 1.00 76.44 225 ARG A C 1
ATOM 1777 O O . ARG A 1 225 ? 13.125 12.039 -19.894 1.00 76.44 225 ARG A O 1
ATOM 1784 N N . ARG A 1 226 ? 13.587 12.333 -17.715 1.00 82.50 226 ARG A N 1
ATOM 1785 C CA . ARG A 1 226 ? 14.454 11.153 -17.563 1.00 8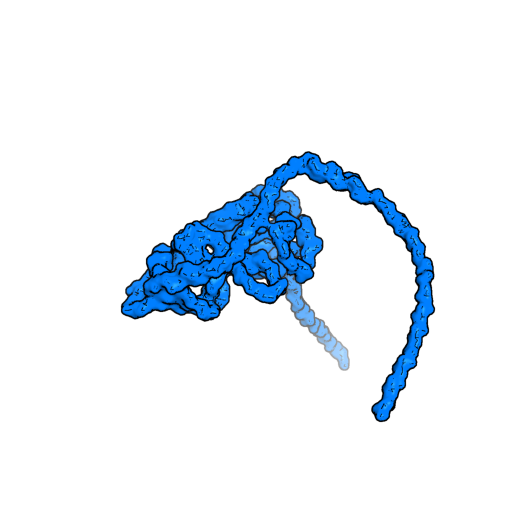2.50 226 ARG A CA 1
ATOM 1786 C C . ARG A 1 226 ? 13.671 9.854 -17.372 1.00 82.50 226 ARG A C 1
ATOM 1788 O O . ARG A 1 226 ? 14.232 8.796 -17.621 1.00 82.50 226 ARG A O 1
ATOM 1795 N N . LEU A 1 227 ? 12.421 9.934 -16.918 1.00 85.38 227 LEU A N 1
ATOM 1796 C CA . LEU A 1 227 ? 11.547 8.782 -16.684 1.00 85.38 227 LEU A CA 1
ATOM 1797 C C . LEU A 1 227 ? 10.759 8.388 -17.936 1.00 85.38 227 LEU A C 1
ATOM 1799 O O . LEU A 1 227 ? 10.379 7.227 -18.067 1.00 85.38 227 LEU A O 1
ATOM 1803 N N . LEU A 1 228 ? 10.545 9.325 -18.866 1.00 87.12 228 LEU A N 1
ATOM 1804 C CA . LEU A 1 228 ? 9.843 9.051 -20.120 1.00 87.12 228 LEU A CA 1
ATOM 1805 C C . LEU A 1 228 ? 10.509 7.902 -20.893 1.00 87.12 228 LEU A C 1
ATOM 1807 O O . LEU A 1 228 ? 11.734 7.850 -21.042 1.00 87.12 228 LEU A O 1
ATOM 1811 N N . GLY A 1 229 ? 9.698 6.958 -21.360 1.00 90.19 229 GLY A N 1
ATOM 1812 C CA . GLY A 1 229 ? 10.126 5.731 -22.029 1.00 90.19 229 GLY A CA 1
ATOM 1813 C C . GLY A 1 229 ? 10.804 4.692 -21.132 1.00 90.19 229 GLY A C 1
ATOM 1814 O O . GLY A 1 229 ? 11.068 3.585 -21.598 1.00 90.19 229 GLY A O 1
ATOM 1815 N N . GLN A 1 230 ? 11.093 5.005 -19.865 1.00 91.88 230 GLN A N 1
ATOM 1816 C CA . GLN A 1 230 ? 11.728 4.064 -18.942 1.00 91.88 230 GLN A CA 1
ATOM 1817 C C . GLN A 1 230 ? 10.683 3.174 -18.283 1.00 91.88 230 GLN A C 1
ATOM 1819 O O . GLN A 1 230 ? 9.574 3.620 -17.985 1.00 91.88 230 GLN A O 1
ATOM 1824 N N . SER A 1 231 ? 11.047 1.917 -18.027 1.00 92.81 231 SER A N 1
ATOM 1825 C CA . SER A 1 231 ? 10.198 1.004 -17.263 1.00 92.81 231 SER A CA 1
ATOM 1826 C C . SER A 1 231 ? 9.962 1.538 -15.851 1.00 92.81 231 SER A C 1
ATOM 1828 O O . SER A 1 231 ? 10.884 2.020 -15.191 1.00 92.81 231 SER A O 1
ATOM 1830 N N . THR A 1 232 ? 8.733 1.378 -15.363 1.00 92.75 232 THR A N 1
ATOM 1831 C CA . THR A 1 232 ? 8.389 1.658 -13.959 1.00 92.75 232 THR A CA 1
ATOM 1832 C C . THR A 1 232 ? 9.146 0.775 -12.970 1.00 92.75 232 THR A C 1
ATOM 1834 O O . THR A 1 232 ? 9.304 1.164 -11.821 1.00 92.75 232 THR A O 1
ATOM 1837 N N . LEU A 1 233 ? 9.643 -0.385 -13.406 1.00 94.44 233 LEU A N 1
ATOM 1838 C CA . LEU A 1 233 ? 10.383 -1.333 -12.575 1.00 94.44 233 LEU A CA 1
ATOM 1839 C C . LEU A 1 233 ? 11.910 -1.238 -12.755 1.00 94.44 233 LEU A C 1
ATOM 1841 O O . LEU A 1 233 ? 12.614 -2.000 -12.102 1.00 94.44 233 LEU A O 1
ATOM 1845 N N . ASP A 1 234 ? 12.435 -0.337 -13.603 1.00 93.75 234 ASP A N 1
ATOM 1846 C CA . ASP A 1 234 ? 13.888 -0.204 -13.802 1.00 93.75 234 ASP A CA 1
ATOM 1847 C C . ASP A 1 234 ? 14.550 0.476 -12.594 1.00 93.75 234 ASP A C 1
ATOM 1849 O O . ASP A 1 234 ? 14.399 1.692 -12.420 1.00 93.75 234 ASP A O 1
ATOM 1853 N N . PRO A 1 235 ? 15.343 -0.253 -11.787 1.00 93.94 235 PRO A N 1
ATOM 1854 C CA . PRO A 1 235 ? 15.905 0.279 -10.552 1.00 93.94 235 PRO A CA 1
ATOM 1855 C C . PRO A 1 235 ? 16.912 1.412 -10.782 1.00 93.94 235 PRO A C 1
ATOM 1857 O O . PRO A 1 235 ? 17.179 2.177 -9.862 1.00 93.94 235 PRO A O 1
ATOM 1860 N N . ARG A 1 236 ? 17.446 1.571 -12.001 1.00 91.38 236 ARG A N 1
ATOM 1861 C CA . ARG A 1 236 ? 18.364 2.670 -12.358 1.00 91.38 236 ARG A CA 1
ATOM 1862 C C . ARG A 1 236 ? 17.631 3.986 -12.597 1.00 91.38 236 ARG A C 1
ATOM 1864 O O . ARG A 1 236 ? 18.248 5.049 -12.567 1.00 91.38 236 ARG A O 1
ATOM 1871 N N . CYS A 1 237 ? 16.337 3.902 -12.888 1.00 90.25 237 CYS A N 1
ATOM 1872 C CA . CYS A 1 237 ? 15.486 5.046 -13.179 1.00 90.25 237 CYS A CA 1
ATOM 1873 C C . CYS A 1 237 ? 14.536 5.365 -12.025 1.00 90.25 237 CYS A C 1
ATOM 1875 O O . CYS A 1 237 ? 13.917 6.424 -12.053 1.00 90.25 237 CYS A O 1
ATOM 1877 N N . LEU A 1 238 ? 14.422 4.487 -11.023 1.00 89.69 238 LEU A N 1
ATOM 1878 C CA . LEU A 1 238 ? 13.574 4.719 -9.861 1.00 89.69 238 LEU A CA 1
ATOM 1879 C C . LEU A 1 238 ? 14.021 5.969 -9.088 1.00 89.69 238 LEU A C 1
ATOM 1881 O O . LEU A 1 238 ? 15.181 6.075 -8.684 1.00 89.69 238 LEU A O 1
ATOM 1885 N N . PRO A 1 239 ? 13.100 6.906 -8.830 1.00 87.62 239 PRO A N 1
ATOM 1886 C CA . PRO A 1 239 ? 13.326 7.957 -7.850 1.00 87.62 239 PRO A CA 1
ATOM 1887 C C . PRO A 1 239 ? 13.681 7.378 -6.476 1.00 87.62 239 PRO A C 1
ATOM 1889 O O . PRO A 1 239 ? 13.152 6.343 -6.070 1.00 87.62 239 PRO A O 1
ATOM 1892 N N . TYR A 1 240 ? 14.559 8.069 -5.749 1.00 89.00 240 TYR A N 1
ATOM 1893 C CA . TYR A 1 240 ? 15.092 7.586 -4.473 1.00 89.00 240 TYR A CA 1
ATOM 1894 C C . TYR A 1 240 ? 13.996 7.268 -3.446 1.00 89.00 240 TYR A C 1
ATOM 1896 O O . TYR A 1 240 ? 14.063 6.231 -2.792 1.00 89.00 240 TYR A O 1
ATOM 1904 N N . ASP A 1 241 ? 12.946 8.092 -3.366 1.00 87.12 241 ASP A N 1
ATOM 1905 C CA . ASP A 1 241 ? 11.819 7.854 -2.456 1.00 87.12 241 ASP A CA 1
ATOM 1906 C C . ASP A 1 241 ? 11.103 6.527 -2.727 1.00 87.12 241 ASP A C 1
ATOM 1908 O O . ASP A 1 241 ? 10.688 5.843 -1.798 1.00 87.12 241 ASP A O 1
ATOM 1912 N N . PHE A 1 242 ? 10.988 6.128 -3.995 1.00 89.06 242 PHE A N 1
ATOM 1913 C CA . PHE A 1 242 ? 10.443 4.824 -4.361 1.00 89.06 242 PHE A CA 1
ATOM 1914 C C . PHE A 1 242 ? 11.392 3.697 -3.976 1.00 89.06 242 PHE A C 1
ATOM 1916 O O . PHE A 1 242 ? 10.957 2.663 -3.470 1.00 89.06 242 PHE A O 1
ATOM 1923 N N . TRP A 1 243 ? 12.689 3.916 -4.178 1.00 92.19 243 TRP A N 1
ATOM 1924 C CA . TRP A 1 243 ? 13.721 2.934 -3.885 1.00 92.19 243 TRP A CA 1
ATOM 1925 C C . TRP A 1 243 ? 13.722 2.528 -2.404 1.00 92.19 243 TRP A C 1
ATOM 1927 O O . TRP A 1 243 ? 13.695 1.337 -2.102 1.00 92.19 243 TRP A O 1
ATOM 1937 N N . ILE A 1 244 ? 13.674 3.502 -1.488 1.00 93.25 244 ILE A N 1
ATOM 1938 C CA . ILE A 1 244 ? 13.749 3.258 -0.035 1.00 93.25 244 ILE A CA 1
ATOM 1939 C C . ILE A 1 244 ? 12.486 2.634 0.572 1.00 93.25 244 ILE A C 1
ATOM 1941 O O . ILE A 1 244 ? 12.548 2.113 1.680 1.00 93.25 244 ILE A O 1
ATOM 1945 N N . MET A 1 245 ? 11.345 2.682 -0.123 1.00 91.06 245 MET A N 1
ATOM 1946 C CA . MET A 1 245 ? 10.105 2.041 0.342 1.00 91.06 245 MET A CA 1
ATOM 1947 C C . MET A 1 245 ? 10.085 0.533 0.086 1.00 91.06 245 MET A C 1
ATOM 1949 O O . MET A 1 245 ? 9.294 -0.191 0.685 1.00 91.06 245 MET A O 1
ATOM 1953 N N . CYS A 1 246 ? 10.916 0.045 -0.833 1.00 95.38 246 CYS A N 1
ATOM 1954 C CA . CYS A 1 246 ? 11.032 -1.380 -1.078 1.00 95.38 246 CYS A CA 1
ATOM 1955 C C . CYS A 1 246 ? 11.976 -2.000 -0.041 1.00 95.38 246 CYS A C 1
ATOM 1957 O O . CYS A 1 246 ? 13.072 -1.468 0.152 1.00 95.38 246 CYS A O 1
ATOM 1959 N N . PRO A 1 247 ? 11.635 -3.154 0.565 1.00 96.00 247 PRO A N 1
ATOM 1960 C CA . PRO A 1 247 ? 12.572 -3.825 1.451 1.00 96.00 247 PRO A CA 1
ATOM 1961 C C . PRO A 1 247 ? 13.898 -4.116 0.715 1.00 96.00 247 PRO A C 1
ATOM 1963 O O . PRO A 1 247 ? 13.863 -4.521 -0.461 1.00 96.00 247 PRO A O 1
ATOM 1966 N N . PRO A 1 248 ? 15.063 -3.892 1.358 1.00 94.69 248 PRO A N 1
ATOM 1967 C CA . PRO A 1 248 ? 16.364 -3.904 0.686 1.00 94.69 248 PRO A CA 1
ATOM 1968 C C . PRO A 1 248 ? 16.657 -5.190 -0.089 1.00 94.69 248 PRO A C 1
ATOM 1970 O O . PRO A 1 248 ? 17.213 -5.140 -1.184 1.00 94.69 248 PRO A O 1
ATOM 1973 N N . GLU A 1 249 ? 16.250 -6.345 0.435 1.00 93.94 249 GLU A N 1
ATOM 1974 C CA . GLU A 1 249 ? 16.421 -7.648 -0.203 1.00 93.94 249 GLU A CA 1
ATOM 1975 C C . GLU A 1 249 ? 15.697 -7.754 -1.550 1.00 93.94 249 GLU A C 1
ATOM 1977 O O . GLU A 1 249 ? 16.253 -8.289 -2.513 1.00 93.94 249 GLU A O 1
ATOM 1982 N N . PHE A 1 250 ? 14.487 -7.202 -1.647 1.00 96.00 250 PHE A N 1
ATOM 1983 C CA . PHE A 1 250 ? 13.698 -7.182 -2.877 1.00 96.00 250 PHE A CA 1
ATOM 1984 C C . PHE A 1 250 ? 14.285 -6.207 -3.886 1.00 96.00 250 PHE A C 1
ATOM 1986 O O . PHE A 1 250 ? 14.411 -6.547 -5.063 1.00 96.00 250 PHE A O 1
ATOM 1993 N N . MET A 1 251 ? 14.707 -5.029 -3.429 1.00 95.50 251 MET A N 1
ATOM 1994 C CA . MET A 1 251 ? 15.319 -4.027 -4.297 1.00 95.50 251 MET A CA 1
ATOM 1995 C C . MET A 1 251 ? 16.680 -4.487 -4.832 1.00 95.50 251 MET A C 1
ATOM 1997 O O . MET A 1 251 ? 16.995 -4.303 -6.012 1.00 95.50 251 MET A O 1
ATOM 2001 N N . TRP A 1 252 ? 17.474 -5.161 -3.998 1.00 92.44 252 TRP A N 1
ATOM 2002 C CA . TRP A 1 252 ? 18.719 -5.795 -4.415 1.00 92.44 252 TRP A CA 1
ATOM 2003 C C . TRP A 1 252 ? 18.460 -6.894 -5.448 1.00 92.44 252 TRP A C 1
ATOM 2005 O O . TRP A 1 252 ? 19.079 -6.892 -6.514 1.00 92.44 252 TRP A O 1
ATOM 2015 N N . ALA A 1 253 ? 17.504 -7.792 -5.185 1.00 93.06 253 ALA A N 1
ATOM 2016 C CA . ALA A 1 253 ? 17.157 -8.860 -6.115 1.00 93.06 253 ALA A CA 1
ATOM 2017 C C . ALA A 1 253 ? 16.645 -8.324 -7.460 1.00 93.06 253 ALA A C 1
ATOM 2019 O O . ALA A 1 253 ? 17.028 -8.846 -8.511 1.00 93.06 253 ALA A O 1
ATOM 2020 N N . LEU A 1 254 ? 15.841 -7.257 -7.438 1.00 94.56 254 LEU A N 1
ATOM 2021 C CA . LEU A 1 254 ? 15.395 -6.545 -8.633 1.00 94.56 254 LEU A CA 1
ATOM 2022 C C . LEU A 1 254 ? 16.589 -5.976 -9.409 1.00 94.56 254 LEU A C 1
ATOM 2024 O O . LEU A 1 254 ? 16.711 -6.231 -10.603 1.00 94.56 254 LEU A O 1
ATOM 2028 N N . THR A 1 255 ? 17.504 -5.286 -8.725 1.00 93.75 255 THR A N 1
ATOM 2029 C CA . THR A 1 255 ? 18.704 -4.668 -9.319 1.00 93.75 255 THR A CA 1
ATOM 2030 C C . THR A 1 255 ? 19.628 -5.689 -9.976 1.00 93.75 255 THR A C 1
ATOM 2032 O O . THR A 1 255 ? 20.005 -5.527 -11.137 1.00 93.75 255 THR A O 1
ATOM 2035 N N . VAL A 1 256 ? 19.954 -6.776 -9.272 1.00 90.50 256 VAL A N 1
ATOM 2036 C CA . VAL A 1 256 ? 20.798 -7.858 -9.804 1.00 90.50 256 VAL A CA 1
ATOM 2037 C C . VAL A 1 256 ? 20.129 -8.534 -10.995 1.00 90.50 256 VAL A C 1
ATOM 2039 O O . VAL A 1 256 ? 20.790 -8.833 -11.991 1.00 90.50 256 VAL A O 1
ATOM 2042 N N . SER A 1 257 ? 18.815 -8.753 -10.918 1.00 89.88 257 SER A N 1
ATOM 2043 C CA . SER A 1 257 ? 18.070 -9.363 -12.018 1.00 89.88 257 SER A CA 1
ATOM 2044 C C . SER A 1 257 ? 18.043 -8.458 -13.247 1.00 89.88 257 SER A C 1
ATOM 2046 O O . SER A 1 257 ? 18.202 -8.947 -14.362 1.00 89.88 257 SER A O 1
ATOM 2048 N N . TRP A 1 258 ? 17.926 -7.142 -13.049 1.00 90.75 258 TRP A N 1
ATOM 2049 C CA . TRP A 1 258 ? 17.911 -6.145 -14.124 1.00 90.75 258 TRP A CA 1
ATOM 2050 C C . TRP A 1 258 ? 19.251 -6.005 -14.853 1.00 90.75 258 TRP A C 1
ATOM 2052 O O . TRP A 1 258 ? 19.283 -5.688 -16.039 1.00 90.75 258 TRP A O 1
ATOM 2062 N N . ALA A 1 259 ? 20.367 -6.249 -14.160 1.00 86.06 259 ALA A N 1
ATOM 2063 C CA . ALA A 1 259 ? 21.701 -6.238 -14.760 1.00 86.06 259 ALA A CA 1
ATOM 2064 C C . ALA A 1 259 ? 21.956 -7.445 -15.688 1.00 86.06 259 ALA A C 1
ATOM 2066 O O . ALA A 1 259 ? 22.881 -7.416 -16.505 1.00 86.06 259 ALA A O 1
ATOM 2067 N N . GLY A 1 260 ? 21.153 -8.510 -15.578 1.00 79.44 260 GLY A N 1
ATOM 2068 C CA . GLY A 1 260 ? 21.217 -9.662 -16.473 1.00 79.44 260 GLY A CA 1
ATOM 2069 C C . GLY A 1 260 ? 20.765 -9.291 -17.888 1.00 79.44 260 GLY A C 1
ATOM 2070 O O . GLY A 1 260 ? 19.633 -8.858 -18.081 1.00 79.44 260 GLY A O 1
ATOM 2071 N N . LYS A 1 261 ? 21.645 -9.461 -18.884 1.00 61.75 261 LYS A N 1
ATOM 2072 C CA . LYS A 1 261 ? 21.351 -9.171 -20.300 1.00 61.75 261 LYS A CA 1
ATOM 2073 C C . LYS A 1 261 ? 20.082 -9.897 -20.772 1.00 61.75 261 LYS A C 1
ATOM 2075 O O . LYS A 1 261 ? 19.945 -11.090 -20.520 1.00 61.75 261 LYS A O 1
ATOM 2080 N N . ASP A 1 262 ? 19.208 -9.170 -21.471 1.00 69.69 262 ASP A N 1
ATOM 2081 C CA . ASP A 1 262 ? 18.106 -9.652 -22.323 1.00 69.69 262 ASP A CA 1
ATOM 2082 C C . ASP A 1 262 ? 17.292 -10.851 -21.796 1.00 69.69 262 ASP A C 1
ATOM 2084 O O . ASP A 1 262 ? 16.888 -11.732 -22.553 1.00 69.69 262 ASP A O 1
ATOM 2088 N N . CYS A 1 263 ? 17.019 -10.899 -20.490 1.00 73.69 263 CYS A N 1
ATOM 2089 C CA . CYS A 1 263 ? 16.184 -11.950 -19.912 1.00 73.69 263 CYS A CA 1
ATOM 2090 C C . CYS A 1 263 ? 14.725 -11.764 -20.375 1.00 73.69 263 CYS A C 1
ATOM 2092 O O . CYS A 1 263 ? 14.192 -10.667 -20.179 1.00 73.69 263 CYS A O 1
ATOM 2094 N N . PRO A 1 264 ? 14.043 -12.768 -20.961 1.00 79.88 264 PRO A N 1
ATOM 2095 C CA . PRO A 1 264 ? 12.620 -12.683 -21.306 1.00 79.88 264 PRO A CA 1
ATOM 2096 C C . PRO A 1 264 ? 11.725 -12.381 -20.085 1.00 79.88 264 PRO A C 1
ATOM 2098 O O . PRO A 1 264 ? 12.099 -12.734 -18.960 1.00 79.88 264 PRO A O 1
ATOM 2101 N N . PRO A 1 265 ? 10.557 -11.724 -20.255 1.00 74.88 265 PRO A N 1
ATOM 2102 C CA . PRO A 1 265 ? 9.680 -11.360 -19.132 1.00 74.88 265 PRO A CA 1
ATOM 2103 C C . PRO A 1 265 ? 9.261 -12.560 -18.284 1.00 74.88 265 PRO A C 1
ATOM 2105 O O . PRO A 1 265 ? 9.184 -12.468 -17.059 1.00 74.88 265 PRO A O 1
ATOM 2108 N N . GLU A 1 266 ? 9.073 -13.705 -18.933 1.00 79.62 266 GLU A N 1
ATOM 2109 C CA . GLU A 1 266 ? 8.633 -14.953 -18.320 1.00 79.62 266 GLU A CA 1
ATOM 2110 C C . GLU A 1 266 ? 9.692 -15.540 -17.382 1.00 79.62 266 GLU A C 1
ATOM 2112 O O . GLU A 1 266 ? 9.352 -16.246 -16.441 1.00 79.62 266 GLU A O 1
ATOM 2117 N N . ILE A 1 267 ? 10.973 -15.235 -17.597 1.00 85.56 267 ILE A N 1
ATOM 2118 C CA . ILE A 1 267 ? 12.081 -15.770 -16.791 1.00 85.56 267 ILE A CA 1
ATOM 2119 C C . ILE A 1 267 ? 12.524 -14.757 -15.728 1.00 85.56 267 ILE A C 1
ATOM 2121 O O . ILE A 1 267 ? 13.075 -15.127 -14.692 1.00 85.56 267 ILE A O 1
ATOM 2125 N N . PHE A 1 268 ? 12.223 -13.475 -15.926 1.00 82.12 268 PHE A N 1
ATOM 2126 C CA . PHE A 1 268 ? 12.677 -12.404 -15.044 1.00 82.12 268 PHE A CA 1
ATOM 2127 C C . PHE A 1 268 ? 12.199 -12.550 -13.597 1.00 82.12 268 PHE A C 1
ATOM 2129 O O . PHE A 1 268 ? 12.991 -12.437 -12.664 1.00 82.12 268 PHE A O 1
ATOM 2136 N N . HIS A 1 269 ? 10.918 -12.861 -13.393 1.00 82.12 269 HIS A N 1
ATOM 2137 C CA . HIS A 1 269 ? 10.386 -13.072 -12.046 1.00 82.12 269 HIS A CA 1
ATOM 2138 C C . HIS A 1 269 ? 11.022 -14.296 -11.360 1.00 82.12 269 HIS A C 1
ATOM 2140 O O . HIS A 1 269 ? 11.246 -14.269 -10.150 1.00 82.12 269 HIS A O 1
ATOM 2146 N N . LEU A 1 270 ? 11.381 -15.342 -12.121 1.00 86.62 270 LEU A N 1
ATOM 2147 C CA . LEU A 1 270 ? 12.110 -16.506 -11.605 1.00 86.62 270 LEU A CA 1
ATOM 2148 C C . LEU A 1 270 ? 13.532 -16.133 -11.187 1.00 86.62 270 LEU A C 1
ATOM 2150 O O . LEU A 1 270 ? 14.023 -16.646 -10.181 1.00 86.62 270 LEU A O 1
ATOM 2154 N N . GLN A 1 271 ? 14.181 -15.226 -11.919 1.00 84.31 271 GLN A N 1
ATOM 2155 C CA . GLN A 1 271 ? 15.499 -14.713 -11.559 1.00 84.31 271 GLN A CA 1
ATOM 2156 C C . GLN A 1 271 ? 15.435 -13.946 -10.235 1.00 84.31 271 GLN A C 1
ATOM 2158 O O . GLN A 1 271 ? 16.162 -14.301 -9.310 1.00 84.31 271 GLN A O 1
ATOM 2163 N N . VAL A 1 272 ? 14.486 -13.011 -10.090 1.00 85.25 272 VAL A N 1
ATOM 2164 C CA . VAL A 1 272 ? 14.258 -12.282 -8.828 1.00 85.25 272 VAL A CA 1
ATOM 2165 C C . VAL A 1 272 ? 13.969 -13.254 -7.682 1.00 85.25 272 VAL A C 1
ATOM 2167 O O . VAL A 1 272 ? 14.590 -13.166 -6.623 1.00 85.25 272 VAL A O 1
ATOM 2170 N N . ARG A 1 273 ? 13.089 -14.240 -7.903 1.00 88.12 273 ARG A N 1
ATOM 2171 C CA . ARG A 1 273 ? 12.754 -15.271 -6.911 1.00 88.12 273 ARG A CA 1
ATOM 2172 C C . ARG A 1 273 ? 13.971 -16.083 -6.478 1.00 88.12 273 ARG A C 1
ATOM 2174 O O . ARG A 1 273 ? 14.157 -16.325 -5.288 1.00 88.12 273 ARG A O 1
ATOM 2181 N N . THR A 1 274 ? 14.786 -16.517 -7.434 1.00 88.69 274 THR A N 1
ATOM 2182 C CA . THR A 1 274 ? 15.990 -17.313 -7.167 1.00 88.69 274 THR A CA 1
ATOM 2183 C C . THR A 1 274 ? 16.992 -16.492 -6.365 1.00 88.69 274 THR A C 1
ATOM 2185 O O . THR A 1 274 ? 17.485 -16.952 -5.339 1.00 88.69 274 THR A O 1
ATOM 2188 N N . THR A 1 275 ? 17.209 -15.239 -6.766 1.00 85.56 275 THR A N 1
ATOM 2189 C CA . THR A 1 275 ? 18.085 -14.297 -6.069 1.00 85.56 275 THR A CA 1
ATOM 2190 C C . THR A 1 275 ? 17.620 -14.026 -4.633 1.00 85.56 275 THR A C 1
ATOM 2192 O O . THR A 1 275 ? 18.439 -14.067 -3.716 1.00 85.56 275 THR A O 1
ATOM 2195 N N . LEU A 1 276 ? 16.315 -13.844 -4.405 1.00 87.69 276 LEU A N 1
ATOM 2196 C CA . LEU A 1 276 ? 15.736 -13.723 -3.060 1.00 87.69 276 LEU A CA 1
ATOM 2197 C C . LEU A 1 276 ? 15.914 -14.996 -2.227 1.00 87.69 276 LEU A C 1
ATOM 2199 O O . LEU A 1 276 ? 16.278 -14.927 -1.053 1.00 87.69 276 LEU A O 1
ATOM 2203 N N . ALA A 1 277 ? 15.669 -16.166 -2.820 1.00 87.44 277 ALA A N 1
ATOM 2204 C CA . ALA A 1 277 ? 15.820 -17.445 -2.135 1.00 87.44 277 ALA A CA 1
ATOM 2205 C C . ALA A 1 277 ? 17.277 -17.707 -1.727 1.00 87.44 277 ALA A C 1
ATOM 2207 O O . ALA A 1 277 ? 17.522 -18.249 -0.648 1.00 87.44 277 ALA A O 1
ATOM 2208 N N . ASP A 1 278 ? 18.242 -17.319 -2.559 1.00 85.31 278 ASP A N 1
ATOM 2209 C CA . ASP A 1 278 ? 19.664 -17.440 -2.240 1.00 85.31 278 ASP A CA 1
ATOM 2210 C C . ASP A 1 278 ? 20.092 -16.464 -1.143 1.00 85.31 278 ASP A C 1
ATOM 2212 O O . ASP A 1 278 ? 20.800 -16.875 -0.219 1.00 85.31 278 ASP A O 1
ATOM 2216 N N . LEU A 1 279 ? 19.591 -15.224 -1.174 1.00 83.50 279 LEU A N 1
ATOM 2217 C CA . LEU A 1 279 ? 19.821 -14.242 -0.115 1.00 83.50 279 LEU A CA 1
ATOM 2218 C C . LEU A 1 279 ? 19.278 -14.739 1.236 1.00 83.50 279 LEU A C 1
ATOM 2220 O O . LEU A 1 279 ? 20.011 -14.766 2.222 1.00 83.50 279 LEU A O 1
ATOM 2224 N N . ARG A 1 280 ? 18.024 -15.216 1.275 1.00 87.12 280 ARG A N 1
ATOM 2225 C CA . ARG A 1 280 ? 17.376 -15.731 2.499 1.00 87.12 280 ARG A CA 1
ATOM 2226 C C . ARG A 1 280 ? 18.062 -16.972 3.071 1.00 87.12 280 ARG A C 1
ATOM 2228 O O . ARG A 1 280 ? 18.025 -17.191 4.275 1.00 87.12 280 ARG A O 1
ATOM 2235 N N . LYS A 1 281 ? 18.706 -17.782 2.228 1.00 86.88 281 LYS A N 1
ATOM 2236 C CA . LYS A 1 281 ? 19.492 -18.951 2.659 1.00 86.88 281 LYS A CA 1
ATOM 2237 C C . LYS A 1 281 ? 20.900 -18.588 3.144 1.00 86.88 281 LYS A C 1
ATOM 2239 O O . LYS A 1 281 ? 21.675 -19.495 3.433 1.00 86.88 281 LYS A O 1
ATOM 2244 N N . GLY A 1 282 ? 21.265 -17.303 3.169 1.00 81.31 282 GLY A N 1
ATOM 2245 C CA . GLY A 1 282 ? 22.629 -16.863 3.472 1.00 81.31 282 GLY A CA 1
ATOM 2246 C C . GLY A 1 282 ? 23.652 -17.303 2.419 1.00 81.31 282 GLY A C 1
ATOM 2247 O O . GLY A 1 282 ? 24.851 -17.237 2.663 1.00 81.31 282 GLY A O 1
ATOM 2248 N N . ARG A 1 283 ? 23.199 -17.748 1.239 1.00 71.44 283 ARG A N 1
ATOM 2249 C CA . ARG A 1 283 ? 24.048 -18.196 0.122 1.00 71.44 283 ARG A CA 1
ATOM 2250 C C . ARG A 1 283 ? 24.351 -17.056 -0.840 1.00 71.44 283 ARG A C 1
ATOM 2252 O O . ARG A 1 283 ? 24.549 -17.279 -2.032 1.00 71.44 283 ARG A O 1
ATOM 2259 N N . CYS A 1 284 ? 24.342 -15.822 -0.343 1.00 64.75 284 CYS A N 1
ATOM 2260 C CA . CYS A 1 284 ? 24.786 -14.706 -1.146 1.00 64.75 284 CYS A CA 1
ATOM 2261 C C . CYS A 1 284 ? 26.299 -14.837 -1.292 1.00 64.75 284 CYS A C 1
ATOM 2263 O O . CYS A 1 284 ? 27.041 -14.491 -0.376 1.00 64.75 284 CYS A O 1
ATOM 2265 N N . ASP A 1 285 ? 26.737 -15.396 -2.420 1.00 59.41 285 ASP A N 1
ATOM 2266 C CA . ASP A 1 285 ? 28.146 -15.470 -2.785 1.00 59.41 285 ASP A CA 1
ATOM 2267 C C . ASP A 1 285 ? 28.781 -14.098 -2.540 1.00 59.41 285 ASP A C 1
ATOM 2269 O O . ASP A 1 285 ? 28.491 -13.131 -3.254 1.00 59.41 285 ASP A O 1
ATOM 2273 N N . GLN A 1 286 ? 29.672 -14.002 -1.551 1.00 58.09 286 GLN A N 1
ATOM 2274 C CA . GLN A 1 286 ? 30.502 -12.810 -1.350 1.00 58.09 286 GLN A CA 1
ATOM 2275 C C . GLN A 1 286 ? 31.231 -12.436 -2.653 1.00 58.09 286 GLN A C 1
ATOM 2277 O O . GLN A 1 286 ? 31.416 -11.256 -2.939 1.00 58.09 286 GLN A O 1
ATOM 2282 N N . ASN A 1 287 ? 31.522 -13.434 -3.498 1.00 55.72 287 ASN A N 1
ATOM 2283 C CA . ASN A 1 287 ? 32.077 -13.279 -4.843 1.00 55.72 287 ASN A CA 1
ATOM 2284 C C . ASN A 1 287 ? 31.151 -12.557 -5.840 1.00 55.72 287 ASN A C 1
ATOM 2286 O O . ASN A 1 287 ? 31.634 -11.895 -6.755 1.00 55.72 287 ASN A O 1
ATOM 2290 N N . ARG A 1 288 ? 29.825 -12.649 -5.686 1.00 61.00 288 ARG A N 1
ATOM 2291 C CA . ARG A 1 288 ? 28.877 -11.872 -6.499 1.00 61.00 288 ARG A CA 1
ATOM 2292 C C . ARG A 1 288 ? 28.766 -10.440 -5.998 1.00 61.00 288 ARG A C 1
ATOM 2294 O O . ARG A 1 288 ? 28.746 -9.526 -6.812 1.00 61.00 288 ARG A O 1
ATOM 2301 N N . MET A 1 289 ? 28.752 -10.222 -4.682 1.00 56.09 289 MET A N 1
ATOM 2302 C CA . MET A 1 289 ? 28.739 -8.862 -4.125 1.00 56.09 289 MET A CA 1
ATOM 2303 C C . MET A 1 289 ? 30.012 -8.071 -4.474 1.00 56.09 289 MET A C 1
ATOM 2305 O O . MET A 1 289 ? 29.925 -6.873 -4.747 1.00 56.09 289 MET A O 1
ATOM 2309 N N . SER A 1 290 ? 31.174 -8.733 -4.540 1.00 57.69 290 SER A N 1
ATOM 2310 C CA . SER A 1 290 ? 32.432 -8.110 -4.971 1.00 57.69 290 SER A CA 1
ATOM 2311 C C . SER A 1 290 ? 32.470 -7.802 -6.474 1.00 57.69 290 SER A C 1
ATOM 2313 O O . SER A 1 290 ? 32.997 -6.759 -6.856 1.00 57.69 290 SER A O 1
ATOM 2315 N N . GLN A 1 291 ? 31.842 -8.622 -7.329 1.00 58.75 291 GLN A N 1
ATOM 2316 C CA . GLN A 1 291 ? 31.714 -8.329 -8.767 1.00 58.75 291 GLN A CA 1
ATOM 2317 C C . GLN A 1 291 ? 30.879 -7.077 -9.073 1.00 58.75 291 GLN A C 1
ATOM 2319 O O . GLN A 1 291 ? 31.129 -6.418 -10.079 1.00 58.75 291 GLN A O 1
ATOM 2324 N N . PHE A 1 292 ? 29.920 -6.720 -8.215 1.00 55.59 292 PHE A N 1
ATOM 2325 C CA . PHE A 1 292 ? 29.099 -5.513 -8.380 1.00 55.59 292 PHE A CA 1
ATOM 2326 C C . PHE A 1 292 ? 29.693 -4.259 -7.714 1.00 55.59 292 PHE A C 1
ATOM 2328 O O . PHE A 1 292 ? 29.024 -3.231 -7.657 1.00 55.59 292 PHE A O 1
ATOM 2335 N N . GLY A 1 293 ? 30.936 -4.314 -7.214 1.00 51.62 293 GLY A N 1
ATOM 2336 C CA . GLY A 1 293 ? 31.646 -3.135 -6.697 1.00 51.62 293 GLY A CA 1
ATOM 2337 C C . GLY A 1 293 ? 31.040 -2.512 -5.433 1.00 51.62 293 GLY A C 1
ATOM 2338 O O . GLY A 1 293 ? 31.354 -1.370 -5.113 1.00 51.62 293 GLY A O 1
ATOM 2339 N N . MET A 1 294 ? 30.174 -3.236 -4.715 1.00 51.03 294 MET A N 1
ATOM 2340 C CA . MET A 1 294 ? 29.482 -2.724 -3.521 1.00 51.03 294 MET A CA 1
ATOM 2341 C C . MET A 1 294 ? 30.270 -2.915 -2.220 1.00 51.03 294 MET A C 1
ATOM 2343 O O . MET A 1 294 ? 29.982 -2.262 -1.221 1.00 51.03 294 MET A O 1
ATOM 2347 N N . LEU A 1 295 ? 31.287 -3.778 -2.219 1.00 47.59 295 LEU A N 1
ATOM 2348 C CA . LEU A 1 295 ? 32.296 -3.770 -1.167 1.00 47.59 295 LEU A CA 1
ATOM 2349 C C . LEU A 1 295 ? 33.304 -2.688 -1.536 1.00 47.59 295 LEU A C 1
ATOM 2351 O O . LEU A 1 295 ? 34.192 -2.920 -2.358 1.00 47.59 295 LEU A O 1
ATOM 2355 N N . GLY A 1 296 ? 33.124 -1.497 -0.956 1.00 45.88 296 GLY A N 1
ATOM 2356 C CA . GLY A 1 296 ? 34.144 -0.457 -0.981 1.00 45.88 296 GLY A CA 1
ATOM 2357 C C . GLY A 1 296 ? 35.472 -1.108 -0.627 1.00 45.88 296 GLY A C 1
ATOM 2358 O O . GLY A 1 296 ? 35.574 -1.765 0.410 1.00 45.88 296 GLY A O 1
ATOM 2359 N N . GLN A 1 297 ? 36.444 -1.016 -1.537 1.00 47.66 297 GLN A N 1
ATOM 2360 C CA . GLN A 1 297 ? 37.788 -1.503 -1.273 1.00 47.66 297 GLN A CA 1
ATOM 2361 C C . GLN A 1 297 ? 38.213 -0.876 0.046 1.00 47.66 297 GLN A C 1
ATOM 2363 O O . GLN A 1 297 ? 38.310 0.349 0.144 1.00 47.66 297 GLN A O 1
ATOM 2368 N N . GLY A 1 298 ? 38.356 -1.715 1.076 1.00 45.12 298 GLY A N 1
ATOM 2369 C CA . GLY A 1 298 ? 38.878 -1.282 2.355 1.00 45.12 298 GLY A CA 1
ATOM 2370 C C 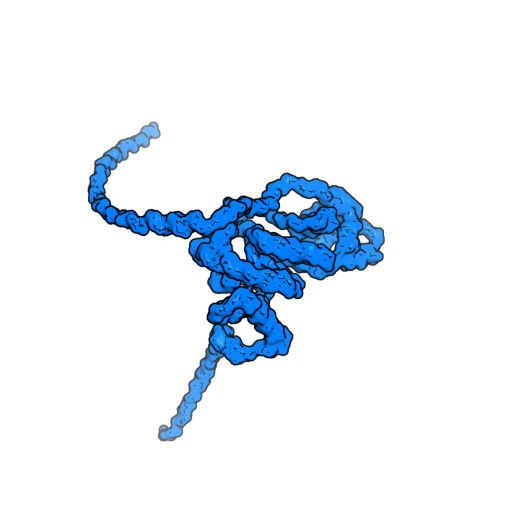. GLY A 1 298 ? 40.139 -0.497 2.056 1.00 45.12 298 GLY A C 1
ATOM 2371 O O . GLY A 1 298 ? 41.009 -0.997 1.342 1.00 45.12 298 GLY A O 1
ATOM 2372 N N . LEU A 1 299 ? 40.173 0.750 2.523 1.00 45.06 299 LEU A N 1
ATOM 2373 C CA . LEU A 1 299 ? 41.368 1.571 2.543 1.00 45.06 299 LEU A CA 1
ATOM 2374 C C . LEU A 1 299 ? 42.430 0.743 3.259 1.00 45.06 299 LEU A C 1
ATOM 2376 O O . LEU A 1 299 ? 42.457 0.674 4.487 1.00 45.06 299 LEU A O 1
ATOM 2380 N N . GLY A 1 300 ? 43.230 0.035 2.465 1.00 44.00 300 GLY A N 1
ATOM 2381 C CA . GLY A 1 300 ? 44.411 -0.656 2.920 1.00 44.00 300 GLY A CA 1
ATOM 2382 C C . GLY A 1 300 ? 45.273 0.407 3.562 1.00 44.00 300 GLY A C 1
ATOM 2383 O O . GLY A 1 300 ? 45.793 1.294 2.891 1.00 44.00 300 GLY A O 1
ATOM 2384 N N . SER A 1 301 ? 45.346 0.361 4.885 1.00 49.34 301 SER A N 1
ATOM 2385 C CA . SER A 1 301 ? 46.365 1.050 5.644 1.00 49.34 301 SER A CA 1
ATOM 2386 C C . SER A 1 301 ? 47.708 0.516 5.158 1.00 49.34 301 SER A C 1
ATOM 2388 O O . SER A 1 301 ? 48.129 -0.564 5.577 1.00 49.34 301 SER A O 1
ATOM 2390 N N . ASP A 1 302 ? 48.350 1.253 4.253 1.00 48.62 302 ASP A N 1
ATOM 2391 C CA . ASP A 1 302 ? 49.756 1.086 3.907 1.00 48.62 302 ASP A CA 1
ATOM 2392 C C . ASP A 1 302 ? 50.582 1.351 5.170 1.00 48.62 302 ASP A C 1
ATOM 2394 O O . ASP A 1 302 ? 51.035 2.462 5.460 1.00 48.62 302 ASP A O 1
ATOM 2398 N N . SER A 1 303 ? 50.773 0.302 5.968 1.00 52.38 303 SER A N 1
ATOM 2399 C CA . SER A 1 303 ? 51.820 0.243 6.972 1.00 52.38 303 SER A CA 1
ATOM 2400 C C . SER A 1 303 ? 53.152 0.144 6.235 1.00 52.38 303 SER A C 1
ATOM 2402 O O . SER A 1 303 ? 53.679 -0.943 6.001 1.00 52.38 303 SER A O 1
ATOM 2404 N N . SER A 1 304 ? 53.673 1.304 5.833 1.00 55.97 304 SER A N 1
ATOM 2405 C CA . SER A 1 304 ? 55.035 1.452 5.333 1.00 55.97 304 SER A CA 1
ATOM 2406 C C . SER A 1 304 ? 56.031 1.015 6.412 1.00 55.97 304 SER A C 1
ATOM 2408 O O . SER A 1 304 ? 56.335 1.710 7.381 1.00 55.97 304 SER A O 1
ATOM 2410 N N . SER A 1 305 ? 56.542 -0.195 6.234 1.00 57.78 305 SER A N 1
ATOM 2411 C CA . SER A 1 305 ? 57.748 -0.702 6.867 1.00 57.78 305 SER A CA 1
ATOM 2412 C C . SER A 1 305 ? 58.942 0.169 6.459 1.00 57.78 305 SER A C 1
ATOM 2414 O O . SER A 1 305 ? 59.366 0.147 5.302 1.00 57.78 305 SER A O 1
ATOM 2416 N N . ARG A 1 306 ? 59.497 0.934 7.405 1.00 57.00 306 ARG A N 1
ATOM 2417 C CA . ARG A 1 306 ? 60.823 1.556 7.263 1.00 57.00 306 ARG A CA 1
ATOM 2418 C C . ARG A 1 306 ? 61.914 0.477 7.357 1.00 57.00 306 ARG A C 1
ATOM 2420 O O . ARG A 1 306 ? 61.846 -0.343 8.272 1.00 57.00 306 ARG A O 1
ATOM 2427 N N . PRO A 1 307 ? 62.938 0.485 6.486 1.00 62.19 307 PRO A N 1
ATOM 2428 C CA . PRO A 1 307 ? 64.095 -0.381 6.645 1.00 62.19 307 PRO A CA 1
ATOM 2429 C C . PRO A 1 307 ? 65.078 0.207 7.670 1.00 62.19 307 PRO A C 1
ATOM 2431 O O . PRO A 1 307 ? 65.392 1.396 7.647 1.00 62.19 307 PRO A O 1
ATOM 2434 N N . ASN A 1 308 ? 65.571 -0.658 8.557 1.00 60.78 308 ASN A N 1
ATOM 2435 C CA . ASN A 1 308 ? 66.734 -0.415 9.407 1.00 60.78 308 ASN A CA 1
ATOM 2436 C C . ASN A 1 308 ? 67.992 -0.250 8.541 1.00 60.78 308 ASN A C 1
ATOM 2438 O O . ASN A 1 308 ? 68.350 -1.157 7.792 1.00 60.78 308 ASN A O 1
ATOM 2442 N N . THR A 1 309 ? 68.701 0.863 8.700 1.00 60.75 309 THR A N 1
ATOM 2443 C CA . THR A 1 309 ? 70.101 1.015 8.275 1.00 60.75 309 THR A CA 1
ATOM 2444 C C . THR A 1 309 ? 71.040 0.678 9.436 1.00 60.75 309 THR A C 1
ATOM 2446 O O . THR A 1 309 ? 70.861 1.243 10.518 1.00 60.75 309 THR A O 1
ATOM 2449 N N . PRO A 1 310 ? 72.057 -0.183 9.246 1.00 67.94 310 PRO A N 1
ATOM 2450 C CA . PRO A 1 310 ? 73.138 -0.362 10.205 1.00 67.94 310 PRO A CA 1
ATOM 2451 C C . PRO A 1 310 ? 74.363 0.505 9.852 1.00 67.94 310 PRO A C 1
ATOM 2453 O O . PRO A 1 310 ? 74.789 0.529 8.703 1.00 67.94 310 PRO A O 1
ATOM 2456 N N . GLY A 1 311 ? 74.950 1.130 10.879 1.00 65.88 311 GLY A N 1
ATOM 2457 C CA . GLY A 1 311 ? 76.396 1.356 11.030 1.00 65.88 311 GLY A CA 1
ATOM 2458 C C . GLY A 1 311 ? 77.080 2.469 10.224 1.00 65.88 311 GLY A C 1
ATOM 2459 O O . GLY A 1 311 ? 77.319 2.312 9.031 1.00 65.88 311 GLY A O 1
ATOM 2460 N N . ALA A 1 312 ? 77.521 3.517 10.929 1.00 57.56 312 ALA A N 1
ATOM 2461 C CA . ALA A 1 312 ? 78.934 3.891 11.118 1.00 57.56 312 ALA A CA 1
ATOM 2462 C C . ALA A 1 312 ? 79.029 5.002 12.175 1.00 57.56 312 ALA A C 1
ATOM 2464 O O . ALA A 1 312 ? 78.245 5.971 12.068 1.00 57.56 312 ALA A O 1
#

Secondary structure (DSSP, 8-state):
------------PPPP----------SSSSTTTTTS-----------------GG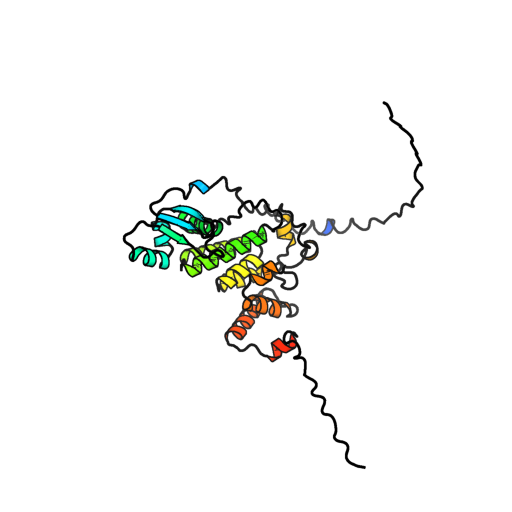GGGB-SSEEEE-TTS-EEEE-HHHHHHH-HHHHHHHHS--S--EEE---TTTSSHHHHHHHHHHHHHSS--------S-TTS-HHHHHHHHHHHHHHHHHHTT-HHHHHHHHHHHHHHHHHTSS-HHHHHHHHHHTT-HHHHHHHHTTTT-BTHHHHTT--S-GGGTTGGGTTTSBTT-TTTS-HHHHHHS-HHHHHHHHHHHHSTT--HHHHHHHHHHHHHHHHTT---HHHHHHTT-S----------PPPPP--

Radius of gyration: 28.6 Å; chains: 1; bounding box: 100×92×74 Å